Protein AF-0000000079758906 (afdb_homodimer)

Nearest PDB structures (foldseek):
  3bpv-assembly1_A-2  TM=6.552E-01  e=5.766E-09  unclassified
  3bpx-assembly1_A  TM=6.355E-01  e=1.596E-08  unclassified
  3s2w-assembly4_H  TM=6.397E-01  e=1.237E-08  Methanosarcina mazei Go1
  7kfq-assembly1_A  TM=5.859E-01  e=5.929E-06  Variovorax paradoxus
  5x80-assembly1_B  TM=6.043E-01  e=6.318E-06  Mycobacterium tuberculosis H37Rv

Foldseek 3Di:
DPPVPVVVVVVVVVLVVVLQVLCVVLVHHPLLQLVLVVCAVPFFDWLVNSCVVVVHDPVSSVVSLVVCVVVPQKDWAADPVDRVIITIHGDPSVVVSPADSVRSSVVVVCVVLVVDPPVVS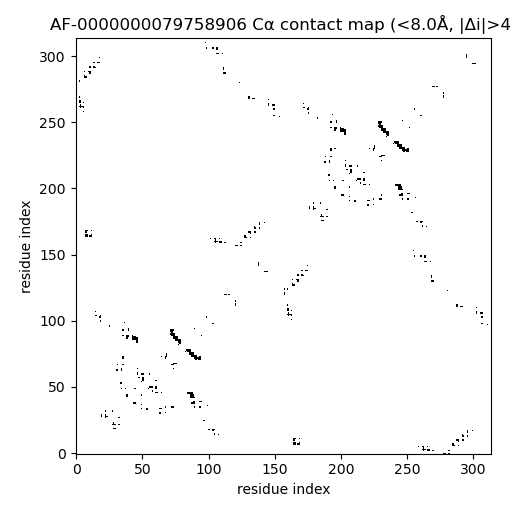VVVVVVVVVVVVVVVVCVVVVNPPVVVVVVVVVVVD/DPPVVVVVVVVVVVLVVVLQVLCVVLVHHPLLQLVLVVCAVPFFDWLVNSCVVVVHDPVSSVVSLVVCVVVPQKDWAADPVDRVIITIHGDPSVVVSPADSVRSSVVVVCVVLVVDPPVVSVVVVVVVVVVVVVVVVCVVVVNPPVVVVVVVVVVVD

Sequence (314 aa):
MDASKRQITKIAREVSKLTLHTMREEGIGTAEFDFIHLVRNNPGITQAEIREKLKIDKGAAARRAASLEAKGFLTREKNPQDGRSQLLYATEKAEKLRNSKAGIEAVFYEWLLAELPEDERTYFCQVLNTLYERSKRESRNGFPNVTSKLQVGDTLEMDASKRQITKIAREVSKLTLHTMREEGIGTAEFDFIHLVRNNPGITQAEIREKLKIDKGAAARRAASLEAKGFLTREKNPQDGRSQLLYATEKAEKLRNSKAGIEAVFYEWLLAELPEDERTYFCQVLNTLYERSKRESRNGFPNVTSKLQVGDTLE

Radius of gyration: 22.85 Å; Cα contacts (8 Å, |Δi|>4): 339; chains: 2; bounding box: 57×66×40 Å

Structure (mmCIF, N/CA/C/O backbone):
data_AF-0000000079758906-model_v1
#
loop_
_entity.id
_entity.type
_entity.pdbx_description
1 polymer 'HTH marR-type domain-containing protein'
#
loop_
_atom_site.group_PDB
_atom_site.id
_atom_site.type_symbol
_atom_site.label_atom_id
_atom_site.label_alt_id
_atom_site.label_comp_id
_atom_site.label_asym_id
_atom_site.label_entity_id
_atom_site.label_seq_id
_atom_site.pdbx_PDB_ins_code
_atom_site.Cartn_x
_atom_site.Cartn_y
_atom_site.Cartn_z
_atom_site.occupancy
_atom_site.B_iso_or_equiv
_atom_site.auth_seq_id
_atom_site.auth_comp_id
_atom_site.auth_asym_id
_atom_site.auth_atom_id
_atom_site.pdbx_PDB_model_num
ATOM 1 N N . MET A 1 1 ? 21.125 15.266 -1.803 1 46.94 1 MET A N 1
ATOM 2 C CA . M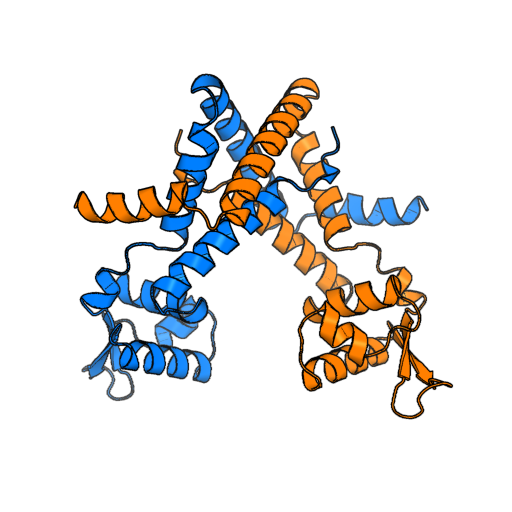ET A 1 1 ? 20.297 14.234 -2.424 1 46.94 1 MET A CA 1
ATOM 3 C C . MET A 1 1 ? 18.969 14.102 -1.693 1 46.94 1 MET A C 1
ATOM 5 O O . MET A 1 1 ? 18.922 14.117 -0.462 1 46.94 1 MET A O 1
ATOM 9 N N . ASP A 1 2 ? 17.875 14.445 -2.365 1 59.75 2 ASP A N 1
ATOM 10 C CA . ASP A 1 2 ? 16.578 14.75 -1.794 1 59.75 2 ASP A CA 1
ATOM 11 C C . ASP A 1 2 ? 15.836 13.477 -1.397 1 59.75 2 ASP A C 1
ATOM 13 O O . ASP A 1 2 ? 15.344 12.742 -2.258 1 59.75 2 ASP A O 1
ATOM 17 N N . ALA A 1 3 ? 16.344 12.969 -0.257 1 60.84 3 ALA A N 1
ATOM 18 C CA . ALA A 1 3 ? 15.625 11.844 0.342 1 60.84 3 ALA A CA 1
ATOM 19 C C . ALA A 1 3 ? 14.117 12.039 0.251 1 60.84 3 ALA A C 1
ATOM 21 O O . ALA A 1 3 ? 13.352 11.094 0.449 1 60.84 3 ALA A O 1
ATOM 22 N N . SER A 1 4 ? 13.836 13.25 -0.238 1 63.25 4 SER A N 1
ATOM 23 C CA . SER A 1 4 ? 12.445 13.695 -0.283 1 63.25 4 SER A CA 1
ATOM 24 C C . SER A 1 4 ? 11.711 13.094 -1.476 1 63.25 4 SER A C 1
ATOM 26 O O . SER A 1 4 ? 10.484 13.18 -1.566 1 63.25 4 SER A O 1
ATOM 28 N N . LYS A 1 5 ? 12.438 12.297 -2.277 1 78.69 5 LYS A N 1
ATOM 29 C CA . LYS A 1 5 ? 11.789 11.875 -3.516 1 78.69 5 LYS A CA 1
ATOM 30 C C . LYS A 1 5 ? 10.953 10.617 -3.295 1 78.69 5 LYS A C 1
ATOM 32 O O . LYS A 1 5 ? 10.148 10.242 -4.148 1 78.69 5 LYS A O 1
ATOM 37 N N . ARG A 1 6 ? 11.102 9.969 -2.174 1 88.12 6 ARG A N 1
ATOM 38 C CA . ARG A 1 6 ? 10.273 8.859 -1.719 1 88.12 6 ARG A CA 1
ATOM 39 C C . ARG A 1 6 ? 10.344 7.691 -2.699 1 88.12 6 ARG A C 1
ATOM 41 O O . ARG A 1 6 ? 9.312 7.09 -3.023 1 88.12 6 ARG A O 1
ATOM 48 N N . GLN A 1 7 ? 11.547 7.488 -3.225 1 91.94 7 GLN A N 1
ATOM 49 C CA . GLN A 1 7 ? 11.734 6.527 -4.305 1 91.94 7 GLN A CA 1
ATOM 50 C C . GLN A 1 7 ? 11.391 5.109 -3.848 1 91.94 7 GLN A C 1
ATOM 52 O O . GLN A 1 7 ? 10.875 4.309 -4.629 1 91.94 7 GLN A O 1
ATOM 57 N N . ILE A 1 8 ? 11.648 4.809 -2.594 1 94.69 8 ILE A N 1
ATOM 58 C CA . ILE A 1 8 ? 11.344 3.482 -2.066 1 94.69 8 ILE A CA 1
ATOM 59 C C . ILE A 1 8 ? 9.844 3.225 -2.16 1 94.69 8 ILE A C 1
ATOM 61 O O . ILE A 1 8 ? 9.414 2.195 -2.688 1 94.69 8 ILE A O 1
ATOM 65 N N . THR A 1 9 ? 9.102 4.199 -1.702 1 94.19 9 THR A N 1
ATOM 66 C CA . THR A 1 9 ? 7.648 4.094 -1.769 1 94.19 9 THR A CA 1
ATOM 67 C C . THR A 1 9 ? 7.176 4.008 -3.217 1 94.19 9 THR A C 1
ATOM 69 O O . THR A 1 9 ? 6.266 3.24 -3.535 1 94.19 9 THR A O 1
ATOM 72 N N . LYS A 1 10 ? 7.785 4.77 -4.086 1 93.88 10 LYS A N 1
ATOM 73 C CA . LYS A 1 10 ? 7.391 4.785 -5.492 1 93.88 10 LYS A CA 1
ATOM 74 C C . LYS A 1 10 ? 7.691 3.449 -6.164 1 93.88 10 LYS A C 1
ATOM 76 O O . LYS A 1 10 ? 6.891 2.955 -6.965 1 93.88 10 LYS A O 1
ATOM 81 N N . ILE A 1 11 ? 8.812 2.855 -5.91 1 95.12 11 ILE A N 1
ATOM 82 C CA . ILE A 1 11 ? 9.164 1.554 -6.465 1 95.12 11 ILE A CA 1
ATOM 83 C C . ILE A 1 11 ? 8.195 0.493 -5.945 1 95.12 11 ILE A C 1
ATOM 85 O O . ILE A 1 11 ? 7.719 -0.349 -6.711 1 95.12 11 ILE A O 1
ATOM 89 N N . ALA A 1 12 ? 7.973 0.545 -4.633 1 94.75 12 ALA A N 1
ATOM 90 C CA . ALA A 1 12 ? 7.016 -0.386 -4.043 1 94.75 12 ALA A CA 1
ATOM 91 C C . ALA A 1 12 ? 5.652 -0.266 -4.715 1 94.75 12 ALA A C 1
ATOM 93 O O . ALA A 1 12 ? 4.953 -1.266 -4.895 1 94.75 12 ALA A O 1
ATOM 94 N N . ARG A 1 13 ? 5.262 0.914 -5.059 1 93.06 13 ARG A N 1
ATOM 95 C CA . ARG A 1 13 ? 4.008 1.138 -5.766 1 93.06 13 ARG A CA 1
ATOM 96 C C . ARG A 1 13 ? 4.031 0.477 -7.141 1 93.06 13 ARG A C 1
ATOM 98 O O . ARG A 1 13 ? 3.035 -0.103 -7.574 1 93.06 13 ARG A O 1
ATOM 105 N N . GLU A 1 14 ? 5.102 0.587 -7.84 1 94.62 14 GLU A N 1
ATOM 106 C CA . GLU A 1 14 ? 5.207 -0.023 -9.164 1 94.62 14 GLU A CA 1
ATOM 107 C C . GLU A 1 14 ? 5.066 -1.54 -9.086 1 94.62 14 GLU A C 1
ATOM 109 O O . GLU A 1 14 ? 4.395 -2.152 -9.922 1 94.62 14 GLU A O 1
ATOM 114 N N . VAL A 1 15 ? 5.715 -2.115 -8.133 1 93.88 15 VAL A N 1
ATOM 115 C CA . VAL A 1 15 ? 5.605 -3.566 -8.023 1 93.88 15 VAL A CA 1
ATOM 116 C C . VAL A 1 15 ? 4.184 -3.947 -7.617 1 93.88 15 VAL A C 1
ATOM 118 O O . VAL A 1 15 ? 3.678 -5 -8.016 1 93.88 15 VAL A O 1
ATOM 121 N N . SER A 1 16 ? 3.52 -3.146 -6.859 1 92.31 16 SER A N 1
ATOM 122 C CA . SER A 1 16 ? 2.121 -3.391 -6.523 1 92.31 16 SER A CA 1
ATOM 123 C C . SER A 1 16 ? 1.244 -3.395 -7.773 1 92.31 16 SER A C 1
ATOM 125 O O . SER A 1 16 ? 0.325 -4.207 -7.891 1 92.31 16 SER A O 1
ATOM 127 N N . LYS A 1 17 ? 1.476 -2.498 -8.656 1 92.62 17 LYS A N 1
ATOM 128 C CA . LYS A 1 17 ? 0.761 -2.484 -9.93 1 92.62 17 LYS A CA 1
ATOM 129 C C . LYS A 1 17 ? 0.94 -3.807 -10.672 1 92.62 17 LYS A C 1
ATOM 131 O O . LYS A 1 17 ? -0.009 -4.324 -11.258 1 92.62 17 LYS A O 1
ATOM 136 N N . LEU A 1 18 ? 2.15 -4.254 -10.648 1 91.69 18 LEU A N 1
ATOM 137 C CA . LEU A 1 18 ? 2.439 -5.531 -11.297 1 91.69 18 LEU A CA 1
ATOM 138 C C . LEU A 1 18 ? 1.647 -6.66 -10.641 1 91.69 18 LEU A C 1
ATOM 140 O O . LEU A 1 18 ? 1.065 -7.496 -11.336 1 91.69 18 LEU A O 1
ATOM 144 N N . THR A 1 19 ? 1.706 -6.684 -9.336 1 88.31 19 THR A N 1
ATOM 145 C CA . THR A 1 19 ? 1 -7.723 -8.594 1 88.31 19 THR A CA 1
ATOM 146 C C . THR A 1 19 ? -0.488 -7.715 -8.93 1 88.31 19 THR A C 1
ATOM 148 O O . THR A 1 19 ? -1.072 -8.766 -9.211 1 88.31 19 THR A O 1
ATOM 151 N N . LEU A 1 20 ? -1.03 -6.559 -8.961 1 85.88 20 LEU A N 1
ATOM 152 C CA . LEU A 1 20 ? -2.443 -6.414 -9.289 1 85.88 20 LEU A CA 1
ATOM 153 C C . LEU A 1 20 ? -2.711 -6.836 -10.727 1 85.88 20 LEU A C 1
ATOM 155 O O . LEU A 1 20 ? -3.709 -7.508 -11.008 1 85.88 20 LEU A O 1
ATOM 159 N N . HIS A 1 21 ? -1.87 -6.406 -11.562 1 86.56 21 HIS A N 1
ATOM 160 C CA . HIS A 1 21 ? -1.968 -6.766 -12.977 1 86.56 21 HIS A CA 1
ATOM 161 C C . HIS A 1 21 ? -1.947 -8.281 -13.156 1 86.56 21 HIS A C 1
ATOM 163 O O . HIS A 1 21 ? -2.781 -8.836 -13.875 1 86.56 21 HIS A O 1
ATOM 169 N N . THR A 1 22 ? -1.044 -8.922 -12.562 1 84.19 22 THR A N 1
ATOM 170 C CA . THR A 1 22 ? -0.877 -10.367 -12.656 1 84.19 22 THR A CA 1
ATOM 171 C C . THR A 1 22 ? -2.094 -11.086 -12.086 1 84.19 22 THR A C 1
ATOM 173 O O . THR A 1 22 ? -2.584 -12.055 -12.68 1 84.19 22 THR A O 1
ATOM 176 N N . MET A 1 23 ? -2.596 -10.602 -11.039 1 82.12 23 MET A N 1
ATOM 177 C CA . MET A 1 23 ? -3.764 -11.188 -10.398 1 82.12 23 MET A CA 1
ATOM 178 C C . MET A 1 23 ? -5 -11.055 -11.281 1 82.12 23 MET A C 1
ATOM 180 O O . MET A 1 23 ? -5.797 -11.992 -11.391 1 82.12 23 MET A O 1
ATOM 184 N N . ARG A 1 24 ? -5.113 -9.945 -11.844 1 81.5 24 ARG A N 1
ATOM 185 C CA . ARG A 1 24 ? -6.234 -9.703 -12.742 1 81.5 24 ARG A CA 1
ATOM 186 C C . ARG A 1 24 ? -6.207 -10.672 -13.922 1 81.5 24 ARG A C 1
ATOM 188 O O . ARG A 1 24 ? -7.25 -11.172 -14.344 1 81.5 24 ARG A O 1
ATOM 195 N N . GLU A 1 25 ? -5.109 -10.867 -14.383 1 81.44 25 GLU A N 1
ATOM 196 C CA . GLU A 1 25 ? -4.961 -11.773 -15.516 1 81.44 25 GLU A CA 1
ATOM 197 C C . GLU A 1 25 ? -5.359 -13.195 -15.141 1 81.44 25 GLU A C 1
ATOM 199 O O . GLU A 1 25 ? -5.844 -13.953 -15.984 1 81.44 25 GLU A O 1
ATOM 204 N N . GLU A 1 26 ? -5.219 -13.469 -13.906 1 79.62 26 GLU A N 1
ATOM 205 C CA . GLU A 1 26 ? -5.57 -14.805 -13.43 1 79.62 26 GLU A CA 1
ATOM 206 C C . GLU A 1 26 ? -7.035 -14.875 -13.008 1 79.62 26 GLU A C 1
ATOM 208 O O . GLU A 1 26 ? -7.52 -15.93 -12.594 1 79.62 26 GLU A O 1
ATOM 213 N N . GLY A 1 27 ? -7.691 -13.672 -13.016 1 81.12 27 GLY A N 1
ATOM 214 C CA . GLY A 1 27 ? -9.109 -13.633 -12.695 1 81.12 27 GLY A CA 1
ATOM 215 C C . GLY A 1 27 ? -9.383 -13.609 -11.203 1 81.12 27 GLY A C 1
ATOM 216 O O . GLY A 1 27 ? -10.461 -14.008 -10.766 1 81.12 27 GLY A O 1
ATOM 217 N N . ILE A 1 28 ? -8.383 -13.32 -10.445 1 84.19 28 ILE A N 1
ATOM 218 C CA . ILE A 1 28 ? -8.547 -13.32 -8.992 1 84.19 28 ILE A CA 1
ATOM 219 C C . ILE A 1 28 ? -8.344 -11.906 -8.453 1 84.19 28 ILE A C 1
ATOM 221 O O . ILE A 1 28 ? -7.41 -11.211 -8.852 1 84.19 28 ILE A O 1
ATOM 225 N N . GLY A 1 29 ? -9.203 -11.406 -7.625 1 83.19 29 GLY A N 1
ATOM 226 C CA . GLY A 1 29 ? -9.055 -10.117 -6.961 1 83.19 29 GLY A CA 1
ATOM 227 C C . GLY A 1 29 ? -8.086 -10.164 -5.789 1 83.19 29 GLY A C 1
ATOM 228 O O . GLY A 1 29 ? -7.73 -11.242 -5.312 1 83.19 29 GLY A O 1
ATOM 229 N N . THR A 1 30 ? -7.723 -9.07 -5.352 1 79.69 30 THR A N 1
ATOM 230 C CA . THR A 1 30 ? -6.746 -8.969 -4.27 1 79.69 30 THR A CA 1
ATOM 231 C C . THR A 1 30 ? -7.266 -9.648 -3.01 1 79.69 30 THR A C 1
ATOM 233 O O . THR A 1 30 ? -6.535 -10.391 -2.352 1 79.69 30 THR A O 1
ATOM 236 N N . ALA A 1 31 ? -8.477 -9.414 -2.707 1 83.56 31 ALA A N 1
ATOM 237 C CA . ALA A 1 31 ? -9.078 -10.008 -1.517 1 83.56 31 ALA A CA 1
ATOM 238 C C . ALA A 1 31 ? -9.164 -11.531 -1.643 1 83.56 31 ALA A C 1
ATOM 240 O O . ALA A 1 31 ? -8.992 -12.25 -0.656 1 83.56 31 ALA A O 1
ATOM 241 N N . GLU A 1 32 ? -9.383 -11.914 -2.805 1 89.62 32 GLU A N 1
ATOM 242 C CA . GLU A 1 32 ? -9.492 -13.344 -3.066 1 89.62 32 GLU A CA 1
ATOM 243 C C . GLU A 1 32 ? -8.125 -14.023 -2.986 1 89.62 32 GLU A C 1
ATOM 245 O O . GLU A 1 32 ? -8.023 -15.188 -2.59 1 89.62 32 GLU A O 1
ATOM 250 N N . PHE A 1 33 ? -7.234 -13.273 -3.373 1 85.62 33 PHE A N 1
ATOM 251 C CA . PHE A 1 33 ? -5.891 -13.836 -3.438 1 85.62 33 PHE A CA 1
ATOM 252 C C . PHE A 1 33 ? -5.422 -14.273 -2.055 1 85.62 33 PHE A C 1
ATOM 254 O O . PHE A 1 33 ? -4.926 -15.391 -1.89 1 85.62 33 PHE A O 1
ATOM 261 N N . ASP A 1 34 ? -5.508 -13.359 -1.115 1 86.69 34 ASP A N 1
ATOM 262 C CA . ASP A 1 34 ? -5.094 -13.703 0.24 1 86.69 34 ASP A CA 1
ATOM 263 C C . ASP A 1 34 ? -5.891 -14.898 0.767 1 86.69 34 ASP A C 1
ATOM 265 O O . ASP A 1 34 ? -5.348 -15.758 1.462 1 86.69 34 ASP A O 1
ATOM 269 N N . PHE A 1 35 ? -7.094 -14.945 0.43 1 93.31 35 PHE A N 1
ATOM 270 C CA . PHE A 1 35 ? -7.984 -16.016 0.858 1 93.31 35 PHE A CA 1
ATOM 271 C C . PHE A 1 35 ? -7.527 -17.359 0.295 1 93.31 35 PHE A C 1
ATOM 273 O O . PHE A 1 35 ? -7.316 -18.312 1.045 1 93.31 35 PHE A O 1
ATOM 280 N N . ILE A 1 36 ? -7.324 -17.406 -0.981 1 92.25 36 ILE A N 1
ATOM 281 C CA . ILE A 1 36 ? -6.98 -18.656 -1.646 1 92.25 36 ILE A CA 1
ATOM 282 C C . ILE A 1 36 ? -5.566 -19.078 -1.254 1 92.25 36 ILE A C 1
ATOM 284 O O . ILE A 1 36 ? -5.273 -20.281 -1.16 1 92.25 36 ILE A O 1
ATOM 288 N N . HIS A 1 37 ? -4.762 -18.172 -0.988 1 88.62 37 HIS A N 1
ATOM 289 C CA . HIS A 1 37 ? -3.418 -18.484 -0.51 1 88.62 37 HIS A CA 1
ATOM 290 C C . HIS A 1 37 ? -3.465 -19.219 0.821 1 88.62 37 HIS A C 1
ATOM 292 O O . HIS A 1 37 ? -2.75 -20.203 1.011 1 88.62 37 HIS A O 1
ATOM 298 N N . LEU A 1 38 ? -4.258 -18.75 1.714 1 90.94 38 LEU A N 1
ATOM 299 C CA . LEU A 1 38 ? -4.402 -19.406 3.01 1 90.94 38 LEU A CA 1
ATOM 300 C C . LEU A 1 38 ? -4.934 -20.828 2.844 1 90.94 38 LEU A C 1
ATOM 302 O O . LEU A 1 38 ? -4.445 -21.766 3.492 1 90.94 38 LEU A O 1
ATOM 306 N N . VAL A 1 39 ? -5.891 -20.953 1.986 1 94.69 39 VAL A N 1
ATOM 307 C CA . VAL A 1 39 ? -6.484 -22.266 1.746 1 94.69 39 VAL A CA 1
ATOM 308 C C . VAL A 1 39 ? -5.43 -23.219 1.18 1 94.69 39 VAL A C 1
ATOM 310 O O . VAL A 1 39 ? -5.316 -24.359 1.617 1 94.69 39 VAL A O 1
ATOM 313 N N . ARG A 1 40 ? -4.668 -22.703 0.211 1 90.81 40 ARG A N 1
ATOM 314 C CA . ARG A 1 40 ? -3.629 -23.5 -0.43 1 90.81 40 ARG A CA 1
ATOM 315 C C . ARG A 1 40 ? -2.605 -23.984 0.59 1 90.81 40 ARG A C 1
ATOM 317 O O . ARG A 1 40 ? -2.135 -25.125 0.51 1 90.81 40 ARG A O 1
ATOM 324 N N . ASN A 1 41 ? -2.301 -23.219 1.556 1 90.44 41 ASN A N 1
ATOM 325 C CA . ASN A 1 41 ? -1.245 -23.531 2.516 1 90.44 41 ASN A CA 1
ATOM 326 C C . ASN A 1 41 ? -1.797 -24.234 3.752 1 90.44 41 ASN A C 1
ATOM 328 O O . ASN A 1 41 ? -1.032 -24.719 4.59 1 90.44 41 ASN A O 1
ATOM 332 N N . ASN A 1 42 ? -3.096 -24.266 3.854 1 94.75 42 ASN A N 1
ATOM 333 C CA . ASN A 1 42 ? -3.756 -24.906 4.98 1 94.75 42 ASN A CA 1
ATOM 334 C C . ASN A 1 42 ? -4.953 -25.734 4.527 1 94.75 42 ASN A C 1
ATOM 336 O O . ASN A 1 42 ? -6.098 -25.422 4.852 1 94.75 42 ASN A O 1
ATOM 340 N N . PRO A 1 43 ? -4.656 -26.828 3.803 1 96.06 43 PRO A N 1
ATOM 341 C CA . PRO A 1 43 ? -5.77 -27.641 3.322 1 96.06 43 PRO A CA 1
ATOM 342 C C . PRO A 1 43 ? -6.727 -28.047 4.441 1 96.06 43 PRO A C 1
ATOM 344 O O . PRO A 1 43 ? -6.293 -28.578 5.473 1 96.06 43 PRO A O 1
ATOM 347 N N . GLY A 1 44 ? -7.973 -27.797 4.27 1 96.94 44 GLY A N 1
ATOM 348 C CA . GLY A 1 44 ? -8.992 -28.156 5.25 1 96.94 44 GLY A CA 1
ATOM 349 C C . GLY A 1 44 ? -9.289 -27.031 6.223 1 96.94 44 GLY A C 1
ATOM 350 O O . GLY A 1 44 ? -10.086 -27.203 7.148 1 96.94 44 GLY A O 1
ATOM 351 N N . ILE A 1 45 ? -8.703 -25.922 5.996 1 97.06 45 ILE A N 1
ATOM 352 C CA . ILE A 1 45 ? -8.945 -24.781 6.867 1 97.06 45 ILE A CA 1
ATOM 353 C C . ILE A 1 45 ? -10.414 -24.359 6.762 1 97.06 45 ILE A C 1
ATOM 355 O O . ILE A 1 45 ? -11.008 -24.422 5.68 1 97.06 45 ILE A O 1
ATOM 359 N N . THR A 1 46 ? -11 -23.938 7.883 1 97 46 THR A N 1
ATOM 360 C CA . THR A 1 46 ? -12.391 -23.5 7.898 1 97 46 THR A CA 1
ATOM 361 C C . THR A 1 46 ? -12.5 -22 7.664 1 97 46 THR A C 1
ATOM 363 O O . THR A 1 46 ? -11.508 -21.266 7.797 1 97 46 THR A O 1
ATOM 366 N N . GLN A 1 47 ? -13.672 -21.594 7.266 1 96.06 47 GLN A N 1
ATOM 367 C CA . GLN A 1 47 ? -13.891 -20.156 7.082 1 96.06 47 GLN A CA 1
ATOM 368 C C . GLN A 1 47 ? -13.656 -19.391 8.383 1 96.06 47 GLN A C 1
ATOM 370 O O . GLN A 1 47 ? -13.172 -18.266 8.367 1 96.06 47 GLN A O 1
ATOM 375 N N . ALA A 1 48 ? -14.039 -20 9.477 1 95.5 48 ALA A N 1
ATOM 376 C CA . ALA A 1 48 ? -13.836 -19.375 10.773 1 95.5 48 ALA A CA 1
ATOM 377 C C . ALA A 1 48 ? -12.352 -19.109 11.039 1 95.5 48 ALA A C 1
ATOM 379 O O . ALA A 1 48 ? -11.977 -18.031 11.484 1 95.5 48 ALA A O 1
ATOM 380 N N . GLU A 1 49 ? -11.57 -20.062 10.734 1 96.06 49 GLU A N 1
ATOM 381 C CA . GLU A 1 49 ? -10.125 -19.938 10.906 1 96.06 49 GLU A CA 1
ATOM 382 C C . GLU A 1 49 ? -9.555 -18.875 9.977 1 96.06 49 GLU A C 1
ATOM 384 O O . GLU A 1 49 ? -8.664 -18.109 10.367 1 96.06 49 GLU A O 1
ATOM 389 N N . ILE A 1 50 ? -10.016 -18.828 8.781 1 96.38 50 ILE A N 1
ATOM 390 C CA . ILE A 1 50 ? -9.555 -17.844 7.797 1 96.38 50 ILE A CA 1
ATOM 391 C C . ILE A 1 50 ? -9.883 -16.438 8.281 1 96.38 50 ILE A C 1
ATOM 393 O O . ILE A 1 50 ? -9.062 -15.531 8.164 1 96.38 50 ILE A O 1
ATOM 397 N N . ARG A 1 51 ? -11.055 -16.25 8.828 1 95.94 51 ARG A N 1
ATOM 398 C CA . ARG A 1 51 ? -11.477 -14.945 9.344 1 95.94 51 ARG A CA 1
ATOM 399 C C . ARG A 1 51 ? -10.516 -14.445 10.414 1 95.94 51 ARG A C 1
ATOM 401 O O . ARG A 1 51 ? -10.188 -13.258 10.461 1 95.94 51 ARG A O 1
ATOM 408 N N . GLU A 1 52 ? -10.047 -15.328 11.211 1 94.62 52 GLU A N 1
ATOM 409 C CA . GLU A 1 52 ? -9.117 -14.977 12.281 1 94.62 52 GLU A CA 1
ATOM 410 C C . GLU A 1 52 ? -7.762 -14.547 11.719 1 94.62 52 GLU A C 1
ATOM 412 O O . GLU A 1 52 ? -7.176 -13.57 12.18 1 94.62 52 GLU A O 1
ATOM 417 N N . LYS A 1 53 ? -7.316 -15.281 10.75 1 92.31 53 LYS A N 1
ATOM 418 C CA . LYS A 1 53 ? -5.992 -15.031 10.188 1 92.31 53 LYS A CA 1
ATOM 419 C C . LYS A 1 53 ? -5.988 -13.773 9.32 1 92.31 53 LYS A C 1
ATOM 421 O O . LYS A 1 53 ? -5.008 -13.023 9.32 1 92.31 53 LYS A O 1
ATOM 426 N N . LEU A 1 54 ? -7.043 -13.539 8.594 1 91.31 54 LEU A N 1
ATOM 427 C CA . LEU A 1 54 ? -7.102 -12.406 7.668 1 91.31 54 LEU A CA 1
ATOM 428 C C . LEU A 1 54 ? -7.758 -11.203 8.328 1 91.31 54 LEU A C 1
ATOM 430 O O . LEU A 1 54 ? -7.758 -10.102 7.77 1 91.31 54 LEU A O 1
ATOM 434 N N . LYS A 1 55 ? -8.367 -11.414 9.469 1 91.06 55 LYS A N 1
ATOM 435 C CA . LYS A 1 55 ? -9.055 -10.352 10.203 1 91.06 55 LYS A CA 1
ATOM 436 C C . LYS A 1 55 ? -10.172 -9.742 9.359 1 91.06 55 LYS A C 1
ATOM 438 O O . LYS A 1 55 ? -10.25 -8.523 9.203 1 91.06 55 LYS A O 1
ATOM 443 N N . ILE A 1 56 ? -11.055 -10.617 8.875 1 92.19 56 ILE A N 1
ATOM 444 C CA . ILE A 1 56 ? -12.203 -10.203 8.078 1 92.19 56 ILE A CA 1
ATOM 445 C C . ILE A 1 56 ? -13.484 -10.742 8.703 1 92.19 56 ILE A C 1
ATOM 447 O O . ILE A 1 56 ? -13.438 -11.656 9.539 1 92.19 56 ILE A O 1
ATOM 451 N N . ASP A 1 57 ? -14.578 -10.18 8.328 1 92.75 57 ASP A N 1
ATOM 452 C CA . ASP A 1 57 ? -15.844 -10.586 8.938 1 92.75 57 ASP A CA 1
ATOM 453 C C . ASP A 1 57 ? -16.469 -11.758 8.188 1 92.75 57 ASP A C 1
ATOM 455 O O . ASP A 1 57 ? -15.945 -12.188 7.152 1 92.75 57 ASP A O 1
ATOM 459 N N . LYS A 1 58 ? -17.562 -12.211 8.773 1 94.62 58 LYS A N 1
ATOM 460 C CA . LYS A 1 58 ? -18.203 -13.422 8.266 1 94.62 58 LYS A CA 1
ATOM 461 C C . LYS A 1 58 ? -18.719 -13.219 6.844 1 94.62 58 LYS A C 1
ATOM 463 O O . LYS A 1 58 ? -18.594 -14.109 6 1 94.62 58 LYS A O 1
ATOM 468 N N . GLY A 1 59 ? -19.266 -12.133 6.645 1 96 59 GLY A N 1
ATOM 469 C CA . GLY A 1 59 ? -19.797 -11.844 5.32 1 96 59 GLY A CA 1
ATOM 470 C C . GLY A 1 59 ? -18.734 -11.805 4.242 1 96 59 GLY A C 1
ATOM 471 O O . GLY A 1 59 ? -18.922 -12.359 3.156 1 96 59 GLY A O 1
ATOM 472 N N . ALA A 1 60 ? -17.625 -11.188 4.5 1 94.5 60 ALA A N 1
ATOM 473 C CA . ALA A 1 60 ? -16.5 -11.109 3.568 1 94.5 60 ALA A CA 1
ATOM 474 C C . ALA A 1 60 ? -15.938 -12.492 3.271 1 94.5 60 ALA A C 1
ATOM 476 O O . ALA A 1 60 ? -15.641 -12.82 2.117 1 94.5 60 ALA A O 1
ATOM 477 N N . ALA A 1 61 ? -15.797 -13.195 4.289 1 96.19 61 ALA A N 1
ATOM 478 C CA . ALA A 1 61 ? -15.273 -14.547 4.117 1 96.19 61 ALA A CA 1
ATOM 479 C C . ALA A 1 61 ? -16.188 -15.383 3.232 1 96.19 61 ALA A C 1
ATOM 481 O O . ALA A 1 61 ? -15.719 -16.062 2.32 1 96.19 61 ALA A O 1
ATOM 482 N N . ALA A 1 62 ? -17.5 -15.305 3.537 1 96.06 62 ALA A N 1
ATOM 483 C CA . ALA A 1 62 ? -18.469 -16.078 2.77 1 96.06 62 ALA A CA 1
ATOM 484 C C . ALA A 1 62 ? -18.453 -15.672 1.299 1 96.06 62 ALA A C 1
ATOM 486 O O . ALA A 1 62 ? -18.5 -16.516 0.409 1 96.06 62 ALA A O 1
ATOM 487 N N . ARG A 1 63 ? -18.391 -14.453 1.096 1 96.44 63 ARG A N 1
ATOM 488 C CA . ARG A 1 63 ? -18.391 -13.93 -0.268 1 96.44 63 ARG A CA 1
ATOM 489 C C . ARG A 1 63 ? -17.141 -14.367 -1.023 1 96.44 63 ARG A C 1
ATOM 491 O O . ARG A 1 63 ? -17.219 -14.781 -2.184 1 96.44 63 ARG A O 1
ATOM 498 N N . ARG A 1 64 ? -16 -14.266 -0.44 1 95.94 64 ARG A N 1
ATOM 499 C CA . ARG A 1 64 ? -14.75 -14.648 -1.081 1 95.94 64 ARG A CA 1
ATOM 500 C C . ARG A 1 64 ? -14.711 -16.141 -1.36 1 95.94 64 ARG A C 1
ATOM 502 O O . ARG A 1 64 ? -14.273 -16.578 -2.43 1 95.94 64 ARG A O 1
ATOM 509 N N . ALA A 1 65 ? -15.211 -16.891 -0.38 1 96.5 65 ALA A N 1
ATOM 510 C CA . ALA A 1 65 ? -15.266 -18.328 -0.576 1 96.5 65 ALA A CA 1
ATOM 511 C C . ALA A 1 65 ? -16.172 -18.688 -1.748 1 96.5 65 ALA A C 1
ATOM 513 O O . ALA A 1 65 ? -15.805 -19.5 -2.605 1 96.5 65 ALA A O 1
ATOM 514 N N . ALA A 1 66 ? -17.328 -18.125 -1.71 1 96.5 66 ALA A N 1
ATOM 515 C CA . ALA A 1 66 ? -18.297 -18.391 -2.766 1 96.5 66 ALA A CA 1
ATOM 516 C C . ALA A 1 66 ? -17.75 -18 -4.133 1 96.5 66 ALA A C 1
ATOM 518 O O . ALA A 1 66 ? -17.891 -18.75 -5.105 1 96.5 66 ALA A O 1
ATOM 519 N N . SER A 1 67 ? -17.141 -16.875 -4.215 1 96.19 67 SER A N 1
ATOM 520 C CA . SER A 1 67 ? -16.562 -16.391 -5.469 1 96.19 67 SER A CA 1
ATOM 521 C C . SER A 1 67 ? -15.469 -17.312 -5.969 1 96.19 67 SER A C 1
ATOM 523 O O . SER A 1 67 ? -15.453 -17.688 -7.145 1 96.19 67 SER A O 1
ATOM 525 N N . LEU A 1 68 ? -14.617 -17.656 -5.121 1 95.5 68 LEU A N 1
ATOM 526 C CA . LEU A 1 68 ? -13.492 -18.531 -5.461 1 95.5 68 LEU A CA 1
ATOM 527 C C . LEU A 1 68 ? -13.984 -19.906 -5.883 1 95.5 68 LEU A C 1
ATOM 529 O O . LEU A 1 68 ? -13.422 -20.531 -6.789 1 95.5 68 LEU A O 1
ATOM 533 N N . GLU A 1 69 ? -15.031 -20.375 -5.16 1 96.56 69 GLU A N 1
ATOM 534 C CA . GLU A 1 69 ? -15.625 -21.656 -5.543 1 96.56 69 GLU A CA 1
ATOM 535 C C . GLU A 1 69 ? -16.25 -21.578 -6.93 1 96.56 69 GLU A C 1
ATOM 537 O O . GLU A 1 69 ? -16.047 -22.469 -7.758 1 96.56 69 GLU A O 1
ATOM 542 N N . ALA A 1 70 ? -16.969 -20.562 -7.141 1 96.06 70 ALA A N 1
ATOM 543 C CA . ALA A 1 70 ? -17.609 -20.359 -8.43 1 96.06 70 ALA A CA 1
ATOM 544 C C . ALA A 1 70 ? -16.594 -20.281 -9.562 1 96.06 70 ALA A C 1
ATOM 546 O O . ALA A 1 70 ? -16.844 -20.75 -10.672 1 96.06 70 ALA A O 1
ATOM 547 N N . LYS A 1 71 ? -15.438 -19.766 -9.305 1 93.88 71 LYS A N 1
ATOM 548 C CA . LYS A 1 71 ? -14.383 -19.594 -10.289 1 93.88 71 LYS A CA 1
ATOM 549 C C . LYS A 1 71 ? -13.539 -20.875 -10.414 1 93.88 71 LYS A C 1
ATOM 551 O O . LYS A 1 71 ? -12.641 -20.938 -11.25 1 93.88 71 LYS A O 1
ATOM 556 N N . GLY A 1 72 ? -13.82 -21.812 -9.5 1 94.5 72 GLY A N 1
ATOM 557 C CA . GLY A 1 72 ? -13.172 -23.109 -9.602 1 94.5 72 GLY A CA 1
ATOM 558 C C . GLY A 1 72 ? -11.852 -23.172 -8.859 1 94.5 72 GLY A C 1
ATOM 559 O O . GLY A 1 72 ? -11.023 -24.047 -9.133 1 94.5 72 GLY A O 1
ATOM 560 N N . PHE A 1 73 ? -11.602 -22.297 -7.914 1 94.5 73 PHE A N 1
ATOM 561 C CA . PHE A 1 73 ? -10.32 -22.25 -7.223 1 94.5 73 PHE A CA 1
ATOM 562 C C . PHE A 1 73 ? -10.391 -22.984 -5.891 1 94.5 73 PHE A C 1
ATOM 564 O O . PHE A 1 73 ? -9.367 -23.328 -5.312 1 94.5 73 PHE A O 1
ATOM 571 N N . LEU A 1 74 ? -11.648 -23.125 -5.375 1 95.38 74 LEU A N 1
ATOM 572 C CA . LEU A 1 74 ? -11.789 -23.781 -4.078 1 95.38 74 LEU A CA 1
ATOM 573 C C . LEU A 1 74 ? -12.977 -24.734 -4.07 1 95.38 74 LEU A C 1
ATOM 575 O O . LEU A 1 74 ? -13.93 -24.547 -4.832 1 95.38 74 LEU A O 1
ATOM 579 N N . THR A 1 75 ? -12.906 -25.766 -3.299 1 97.38 75 THR A N 1
ATOM 580 C CA . THR A 1 75 ? -14.008 -26.672 -3.021 1 97.38 75 THR A CA 1
ATOM 581 C C . THR A 1 75 ? -14.281 -26.75 -1.523 1 97.38 75 THR A C 1
ATOM 583 O O . THR A 1 75 ? -13.414 -26.422 -0.709 1 97.38 75 THR A O 1
ATOM 586 N N . ARG A 1 76 ? -15.477 -27.062 -1.266 1 96.38 76 ARG A N 1
ATOM 587 C CA . ARG A 1 76 ? -15.898 -27.219 0.122 1 96.38 76 ARG A CA 1
ATOM 588 C C . ARG A 1 76 ? -16.266 -28.672 0.417 1 96.38 76 ARG A C 1
ATOM 590 O O . ARG A 1 76 ? -16.875 -29.344 -0.418 1 96.38 76 ARG A O 1
ATOM 597 N N . GLU A 1 77 ? -15.836 -29.094 1.53 1 96.19 77 GLU A N 1
ATOM 598 C CA . GLU A 1 77 ? -16.234 -30.422 1.997 1 96.19 77 GLU A CA 1
ATOM 599 C C . GLU A 1 77 ? -16.859 -30.344 3.389 1 96.19 77 GLU A C 1
ATOM 601 O O . GLU A 1 77 ? -16.547 -29.453 4.168 1 96.19 77 GLU A O 1
ATOM 606 N N . LYS A 1 78 ? -17.672 -31.344 3.646 1 94.94 78 LYS A N 1
ATOM 607 C CA . LYS A 1 78 ? -18.281 -31.422 4.969 1 94.94 78 LYS A CA 1
ATOM 608 C C . LYS A 1 78 ? -17.234 -31.672 6.047 1 94.94 78 LYS A C 1
ATOM 610 O O . LYS A 1 78 ? -16.312 -32.469 5.855 1 94.94 78 LYS A O 1
ATOM 615 N N . ASN A 1 79 ? -17.375 -30.984 7.145 1 93.88 79 ASN A N 1
ATOM 616 C CA . ASN A 1 79 ? -16.516 -31.203 8.312 1 93.88 79 ASN A CA 1
ATOM 617 C C . ASN A 1 79 ? -17.062 -32.312 9.211 1 93.88 79 ASN A C 1
ATOM 619 O O . ASN A 1 79 ? -18.125 -32.156 9.812 1 93.88 79 ASN A O 1
ATOM 623 N N . PRO A 1 80 ? -16.438 -33.344 9.258 1 92.75 80 PRO A N 1
ATOM 624 C CA . PRO A 1 80 ? -16.953 -34.438 10.07 1 92.75 80 PRO A CA 1
ATOM 625 C C . PRO A 1 80 ? -16.984 -34.125 11.562 1 92.75 80 PRO A C 1
ATOM 627 O O . PRO A 1 80 ? -17.797 -34.688 12.297 1 92.75 80 PRO A O 1
ATOM 630 N N . GLN A 1 81 ? -16.219 -33.219 11.953 1 92.06 81 GLN A N 1
ATOM 631 C CA . GLN A 1 81 ? -16.109 -32.906 13.367 1 92.06 81 GLN A CA 1
ATOM 632 C C . GLN A 1 81 ? -17.094 -31.812 13.766 1 92.06 81 GLN A C 1
ATOM 634 O O . GLN A 1 81 ? -17.391 -31.641 14.945 1 92.06 81 GLN A O 1
ATOM 639 N N . ASP A 1 82 ? -17.453 -31.078 12.883 1 89.81 82 ASP A N 1
ATOM 640 C CA . ASP A 1 82 ? -18.328 -29.953 13.125 1 89.81 82 ASP A CA 1
ATOM 641 C C . ASP A 1 82 ? -19.281 -29.734 11.945 1 89.81 82 ASP A C 1
ATOM 643 O O . ASP A 1 82 ? -18.922 -29.125 10.945 1 89.81 82 ASP A O 1
ATOM 647 N N . GLY A 1 83 ? -20.531 -30.109 12.016 1 86.38 83 GLY A N 1
ATOM 648 C CA . GLY A 1 83 ? -21.531 -30.062 10.945 1 86.38 83 GLY A CA 1
ATOM 649 C C . GLY A 1 83 ? -21.812 -28.641 10.477 1 86.38 83 GLY A C 1
ATOM 650 O O . GLY A 1 83 ? -22.344 -28.453 9.375 1 86.38 83 GLY A O 1
ATOM 651 N N . ARG A 1 84 ? -21.453 -27.656 11.234 1 87.5 84 ARG A N 1
ATOM 652 C CA . ARG A 1 84 ? -21.766 -26.266 10.883 1 87.5 84 ARG A CA 1
ATOM 653 C C . ARG A 1 84 ? -20.625 -25.625 10.109 1 87.5 84 ARG A C 1
ATOM 655 O O . ARG A 1 84 ? -20.781 -24.531 9.555 1 87.5 84 ARG A O 1
ATOM 662 N N . SER A 1 85 ? -19.578 -26.422 10.148 1 92.62 85 SER A N 1
ATOM 663 C CA . SER A 1 85 ? -18.422 -25.875 9.453 1 92.62 85 SER A CA 1
ATOM 664 C C . SER A 1 85 ? -18.094 -26.688 8.203 1 92.62 85 SER A C 1
ATOM 666 O O . SER A 1 85 ? -18.516 -27.844 8.086 1 92.62 85 SER A O 1
ATOM 668 N N . GLN A 1 86 ? -17.484 -26.062 7.258 1 95.69 86 GLN A N 1
ATOM 669 C CA . GLN A 1 86 ? -17.016 -26.719 6.043 1 95.69 86 GLN A CA 1
ATOM 670 C C . GLN A 1 86 ? -15.492 -26.625 5.938 1 95.69 86 GLN A C 1
ATOM 672 O O . GLN A 1 86 ? -14.883 -25.641 6.359 1 95.69 86 GLN A O 1
ATOM 677 N N . LEU A 1 87 ? -14.953 -27.656 5.43 1 97.56 87 LEU A N 1
ATOM 678 C CA . LEU A 1 87 ? -13.523 -27.672 5.152 1 97.56 87 LEU A CA 1
ATOM 679 C C . LEU A 1 87 ? -13.234 -27.172 3.742 1 97.56 87 LEU A C 1
ATOM 681 O O . LEU A 1 87 ? -13.883 -27.594 2.783 1 97.56 87 LEU A O 1
ATOM 685 N N . LEU A 1 88 ? -12.273 -26.281 3.648 1 98.06 88 LEU A N 1
ATOM 686 C CA . LEU A 1 88 ? -11.953 -25.672 2.363 1 98.06 88 LEU A CA 1
ATOM 687 C C . LEU A 1 88 ? -10.664 -26.25 1.793 1 98.06 88 LEU A C 1
ATOM 689 O O . LEU A 1 88 ? -9.688 -26.438 2.521 1 98.06 88 LEU A O 1
ATOM 693 N N . TYR A 1 89 ? -10.719 -26.547 0.475 1 97.44 89 TYR A N 1
ATOM 694 C CA . TYR A 1 89 ? -9.555 -27.094 -0.219 1 97.44 89 TYR A CA 1
ATOM 695 C C . TYR A 1 89 ? -9.297 -26.344 -1.522 1 97.44 89 TYR A C 1
ATOM 697 O O . TYR A 1 89 ? -10.242 -25.984 -2.236 1 97.44 89 TYR A O 1
ATOM 705 N N . ALA A 1 90 ? -8.023 -26.188 -1.776 1 95.75 90 ALA A N 1
ATOM 706 C CA . ALA A 1 90 ? -7.652 -25.609 -3.061 1 95.75 90 ALA A CA 1
ATOM 707 C C . ALA A 1 90 ? -7.785 -26.625 -4.188 1 95.75 90 ALA A C 1
ATOM 709 O O . ALA A 1 90 ? -7.488 -27.812 -4.004 1 95.75 90 ALA A O 1
ATOM 710 N N . THR A 1 91 ? -8.234 -26.156 -5.324 1 95.62 91 THR A N 1
ATOM 711 C CA . THR A 1 91 ? -8.297 -27 -6.504 1 95.62 91 THR A CA 1
ATOM 712 C C . THR A 1 91 ? -6.957 -27.016 -7.234 1 95.62 91 THR A C 1
ATOM 714 O O . THR A 1 91 ? -6.035 -26.281 -6.859 1 95.62 91 THR A O 1
ATOM 717 N N . GLU A 1 92 ? -6.848 -27.891 -8.289 1 90.94 92 GLU A N 1
ATOM 718 C CA . GLU A 1 92 ? -5.66 -27.906 -9.141 1 90.94 92 GLU A CA 1
ATOM 719 C C . GLU A 1 92 ? -5.438 -26.547 -9.805 1 90.94 92 GLU A C 1
ATOM 721 O O . GLU A 1 92 ? -4.301 -26.109 -9.961 1 90.94 92 GLU A O 1
ATOM 726 N N . LYS A 1 93 ? -6.516 -25.953 -10.141 1 88 93 LYS A N 1
ATOM 727 C CA . LYS A 1 93 ? -6.461 -24.625 -10.742 1 88 93 LYS A CA 1
ATOM 728 C C . LYS A 1 93 ? -5.82 -23.609 -9.789 1 88 93 LYS A C 1
ATOM 730 O O . LYS A 1 93 ? -5.02 -22.781 -10.219 1 88 93 LYS A O 1
ATOM 735 N N . ALA A 1 94 ? -6.195 -23.703 -8.539 1 88 94 ALA A N 1
ATOM 736 C CA . ALA A 1 94 ? -5.664 -22.812 -7.523 1 88 94 ALA A CA 1
ATOM 737 C C . ALA A 1 94 ? -4.176 -23.062 -7.285 1 88 94 ALA A C 1
ATOM 739 O O . ALA A 1 94 ? -3.418 -22.125 -7.008 1 88 94 ALA A O 1
ATOM 740 N N . GLU A 1 95 ? -3.842 -24.312 -7.434 1 83.38 95 GLU A N 1
ATOM 741 C CA . GLU A 1 95 ? -2.443 -24.672 -7.23 1 83.38 95 GLU A CA 1
ATOM 742 C C . GLU A 1 95 ? -1.558 -24.109 -8.336 1 83.38 95 GLU A C 1
ATOM 744 O O . GLU A 1 95 ? -0.363 -23.875 -8.125 1 83.38 95 GLU A O 1
ATOM 749 N N . LYS A 1 96 ? -2.195 -23.922 -9.438 1 76 96 LYS A N 1
ATOM 750 C CA . LYS A 1 96 ? -1.46 -23.391 -10.578 1 76 96 LYS A CA 1
ATOM 751 C C . LYS A 1 96 ? -1.287 -21.875 -10.453 1 76 96 LYS A C 1
ATOM 753 O O . LYS A 1 96 ? -0.56 -21.266 -11.242 1 76 96 LYS A O 1
ATOM 758 N N . LEU A 1 97 ? -2.178 -21.5 -9.516 1 73.69 97 LEU A N 1
ATOM 759 C CA . LEU A 1 97 ? -1.936 -20.078 -9.273 1 73.69 97 LEU A CA 1
ATOM 760 C C . LEU A 1 97 ? -0.492 -19.828 -8.844 1 73.69 97 LEU A C 1
ATOM 762 O O . LEU A 1 97 ? 0.005 -20.484 -7.926 1 73.69 97 LEU A O 1
ATOM 766 N N . ARG A 1 98 ? 0.303 -19.609 -9.828 1 58.72 98 ARG A N 1
ATOM 767 C CA . ARG A 1 98 ? 1.76 -19.625 -9.75 1 58.72 98 ARG A CA 1
ATOM 768 C C . ARG A 1 98 ? 2.26 -18.625 -8.711 1 58.72 98 ARG A C 1
ATOM 770 O O . ARG A 1 98 ? 3.236 -18.891 -8 1 58.72 98 ARG A O 1
ATOM 777 N N . ASN A 1 99 ? 1.614 -17.5 -8.656 1 63.56 99 ASN A N 1
ATOM 778 C CA . ASN A 1 99 ? 2.467 -16.531 -7.977 1 63.56 99 ASN A CA 1
ATOM 779 C C . ASN A 1 99 ? 1.77 -15.922 -6.762 1 63.56 99 ASN A C 1
ATOM 781 O O . ASN A 1 99 ? 0.596 -15.555 -6.832 1 63.56 99 ASN A O 1
ATOM 785 N N . SER A 1 100 ? 2.416 -16.344 -5.633 1 73.19 100 SER A N 1
ATOM 786 C CA . SER A 1 100 ? 2.039 -15.539 -4.469 1 73.19 100 SER A CA 1
ATOM 787 C C . SER A 1 100 ? 2.461 -14.086 -4.637 1 73.19 100 SER A C 1
ATOM 789 O O . SER A 1 100 ? 3.271 -13.766 -5.508 1 73.19 100 SER A O 1
ATOM 791 N N . LYS A 1 101 ? 1.744 -13.203 -3.961 1 80.81 101 LYS A N 1
ATOM 792 C CA . LYS A 1 101 ? 2.164 -11.805 -3.953 1 80.81 101 LYS A CA 1
ATOM 793 C C . LYS A 1 101 ? 3.666 -11.68 -3.701 1 80.81 101 LYS A C 1
ATOM 795 O O . LYS A 1 101 ? 4.363 -10.953 -4.406 1 80.81 101 LYS A O 1
ATOM 800 N N . ALA A 1 102 ? 4.121 -12.477 -2.719 1 81.69 102 ALA A N 1
ATOM 801 C CA . ALA A 1 102 ? 5.539 -12.484 -2.375 1 81.69 102 ALA A CA 1
ATOM 802 C C . ALA A 1 102 ? 6.383 -12.992 -3.539 1 81.69 102 ALA A C 1
ATOM 804 O O . ALA A 1 102 ? 7.477 -12.477 -3.793 1 81.69 102 ALA A O 1
ATOM 805 N N . GLY A 1 103 ? 5.844 -13.977 -4.199 1 83.31 103 GLY A N 1
ATOM 806 C CA . GLY A 1 103 ? 6.555 -14.516 -5.348 1 83.31 103 GLY A CA 1
ATOM 807 C C . GLY A 1 103 ? 6.676 -13.531 -6.492 1 83.31 103 GLY A C 1
ATOM 808 O O . GLY A 1 103 ? 7.742 -13.398 -7.098 1 83.31 103 GLY A O 1
ATOM 809 N N . ILE A 1 104 ? 5.582 -12.883 -6.801 1 86.56 104 ILE A N 1
ATOM 810 C CA . ILE A 1 104 ? 5.574 -11.883 -7.863 1 86.56 104 ILE A CA 1
ATOM 811 C C . ILE A 1 104 ? 6.559 -10.766 -7.527 1 86.56 104 ILE A C 1
ATOM 813 O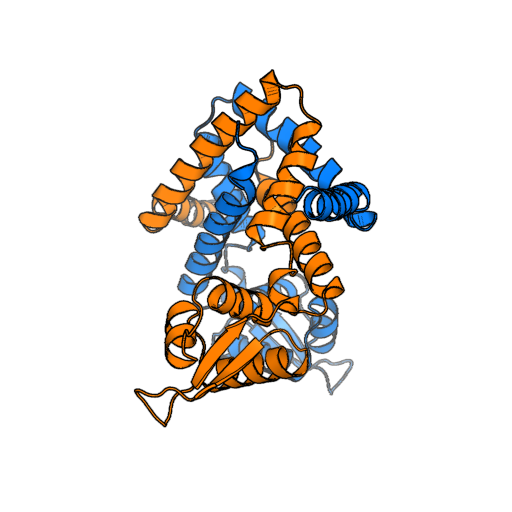 O . ILE A 1 104 ? 7.352 -10.352 -8.375 1 86.56 104 ILE A O 1
ATOM 817 N N . GLU A 1 105 ? 6.496 -10.344 -6.32 1 90.12 105 GLU A N 1
ATOM 818 C CA . GLU A 1 105 ? 7.387 -9.273 -5.883 1 90.12 105 GLU A CA 1
ATOM 819 C C . GLU A 1 105 ? 8.852 -9.695 -5.977 1 90.12 105 GLU A C 1
ATOM 821 O O . GLU A 1 105 ? 9.703 -8.906 -6.395 1 90.12 105 GLU A O 1
ATOM 826 N N . ALA A 1 106 ? 9.117 -10.922 -5.559 1 88.94 106 ALA A N 1
ATOM 827 C CA . ALA A 1 106 ? 10.484 -11.43 -5.609 1 88.94 106 ALA A CA 1
ATOM 828 C C . ALA A 1 106 ? 11.023 -11.406 -7.035 1 88.94 106 ALA A C 1
ATOM 830 O O . ALA A 1 106 ? 12.156 -10.969 -7.27 1 88.94 106 ALA A O 1
ATOM 831 N N . VAL A 1 107 ? 10.234 -11.891 -7.977 1 89.25 107 VAL A N 1
ATOM 832 C CA . VAL A 1 107 ? 10.641 -11.906 -9.375 1 89.25 107 VAL A CA 1
ATOM 833 C C . VAL A 1 107 ? 10.875 -10.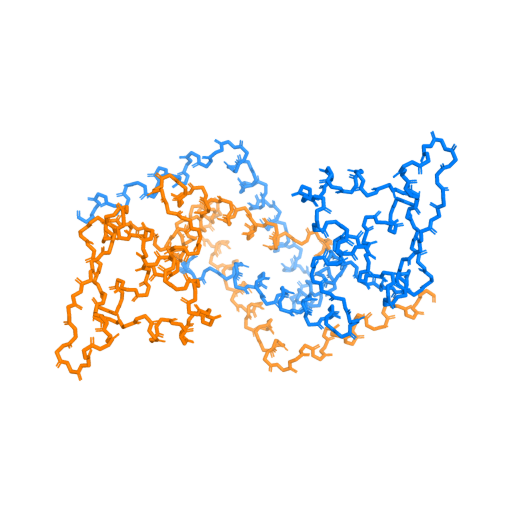477 -9.867 1 89.25 107 VAL A C 1
ATOM 835 O O . VAL A 1 107 ? 11.852 -10.211 -10.578 1 89.25 107 VAL A O 1
ATOM 838 N N . PHE A 1 108 ? 10.023 -9.594 -9.523 1 93.81 108 PHE A N 1
ATOM 839 C CA . PHE A 1 108 ? 10.141 -8.188 -9.906 1 93.81 108 PHE A CA 1
ATOM 840 C C . PHE A 1 108 ? 11.453 -7.602 -9.398 1 93.81 108 PHE A C 1
ATOM 842 O O . PHE A 1 108 ? 12.188 -6.969 -10.164 1 93.81 108 PHE A O 1
ATOM 849 N N . TYR A 1 109 ? 11.75 -7.781 -8.125 1 94.88 109 TYR A N 1
ATOM 850 C CA . TYR A 1 109 ? 12.938 -7.184 -7.531 1 94.88 109 TYR A CA 1
ATOM 851 C C . TYR A 1 109 ? 14.203 -7.824 -8.094 1 94.88 109 TYR A C 1
ATOM 853 O O . TYR A 1 109 ? 15.227 -7.152 -8.258 1 94.88 109 TYR A O 1
ATOM 861 N N . GLU A 1 110 ? 14.141 -9.148 -8.305 1 92.44 110 GLU A N 1
ATOM 862 C CA . GLU A 1 110 ? 15.266 -9.797 -8.961 1 92.44 110 GLU A CA 1
ATOM 863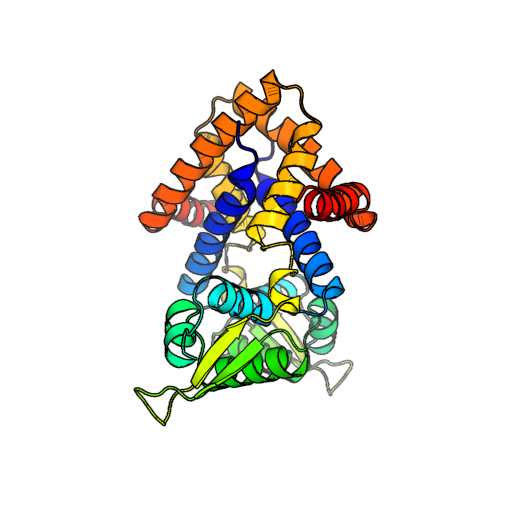 C C . GLU A 1 110 ? 15.547 -9.18 -10.328 1 92.44 110 GLU A C 1
ATOM 865 O O . GLU A 1 110 ? 16.703 -8.867 -10.648 1 92.44 110 GLU A O 1
ATOM 870 N N . TRP A 1 111 ? 14.523 -9.07 -11.102 1 93.62 111 TRP A N 1
ATOM 871 C CA . TRP A 1 111 ? 14.633 -8.43 -12.414 1 93.62 111 TRP A CA 1
ATOM 872 C C . TRP A 1 111 ? 15.148 -7.004 -12.281 1 93.62 111 TRP A C 1
ATOM 874 O O . TRP A 1 111 ? 16.062 -6.594 -13 1 93.62 111 TRP A O 1
ATOM 884 N N . LEU A 1 112 ? 14.602 -6.23 -11.406 1 95.12 112 LEU A N 1
ATOM 885 C CA . LEU A 1 112 ? 14.922 -4.82 -11.211 1 95.12 112 LEU A CA 1
ATOM 886 C C . LEU A 1 112 ? 16.391 -4.641 -10.844 1 95.12 112 LEU A C 1
ATOM 888 O O . LEU A 1 112 ? 17.078 -3.789 -11.406 1 95.12 112 LEU A O 1
ATOM 892 N N . LEU A 1 113 ? 16.906 -5.418 -9.922 1 94.5 113 LEU A N 1
ATOM 893 C CA . LEU A 1 113 ? 18.25 -5.254 -9.359 1 94.5 113 LEU A CA 1
ATOM 894 C C . LEU A 1 113 ? 19.297 -5.848 -10.289 1 94.5 113 LEU A C 1
ATOM 896 O O . LEU A 1 113 ? 20.484 -5.574 -10.141 1 94.5 113 LEU A O 1
ATOM 900 N N . ALA A 1 114 ? 18.828 -6.703 -11.188 1 92.44 114 ALA A N 1
ATOM 901 C CA . ALA A 1 114 ? 19.75 -7.328 -12.125 1 92.44 114 ALA A CA 1
ATOM 902 C C . ALA A 1 114 ? 20.453 -6.281 -12.984 1 92.44 114 ALA A C 1
ATOM 904 O O . ALA A 1 114 ? 21.484 -6.57 -13.617 1 92.44 114 ALA A O 1
ATOM 905 N N . GLU A 1 115 ? 19.875 -5.105 -13.047 1 90.19 115 GLU A N 1
ATOM 906 C CA . GLU A 1 115 ? 20.453 -4.004 -13.805 1 90.19 115 GLU A CA 1
ATOM 907 C C . GLU A 1 115 ? 21.766 -3.523 -13.164 1 90.19 115 GLU A C 1
ATOM 909 O O . GLU A 1 115 ? 22.594 -2.918 -13.828 1 90.19 115 GLU A O 1
ATOM 914 N N . LEU A 1 116 ? 22 -3.777 -11.906 1 93 116 LEU A N 1
ATOM 915 C CA . LEU A 1 116 ? 23.172 -3.324 -11.172 1 93 116 LEU A CA 1
ATOM 916 C C . LEU A 1 116 ? 24.312 -4.344 -11.273 1 93 116 LEU A C 1
ATOM 918 O O . LEU A 1 116 ? 24.062 -5.551 -11.258 1 93 116 LEU A O 1
ATOM 922 N N . PRO A 1 117 ? 25.531 -3.861 -11.352 1 93.75 117 PRO A N 1
ATOM 923 C CA . PRO A 1 117 ? 26.656 -4.789 -11.211 1 93.75 117 PRO A CA 1
ATOM 924 C C . PRO A 1 117 ? 26.625 -5.582 -9.914 1 93.75 117 PRO A C 1
ATOM 926 O O . PRO A 1 117 ? 26.125 -5.082 -8.891 1 93.75 117 PRO A O 1
ATOM 929 N N . GLU A 1 118 ? 27.172 -6.758 -9.945 1 91.38 118 GLU A N 1
ATOM 930 C CA . GLU A 1 118 ? 27.078 -7.703 -8.836 1 91.38 118 GLU A CA 1
ATOM 931 C C . GLU A 1 118 ? 27.562 -7.074 -7.531 1 91.38 118 GLU A C 1
ATOM 933 O O . GLU A 1 118 ? 26.906 -7.219 -6.492 1 91.38 118 GLU A O 1
ATOM 938 N N . ASP A 1 119 ? 28.656 -6.41 -7.57 1 91.44 119 ASP A N 1
ATOM 939 C CA . ASP A 1 119 ? 29.219 -5.805 -6.367 1 91.44 119 ASP A CA 1
ATOM 940 C C . ASP A 1 119 ? 28.312 -4.688 -5.844 1 91.44 119 ASP A C 1
ATOM 942 O O . ASP A 1 119 ? 28.109 -4.566 -4.637 1 91.44 119 ASP A O 1
ATOM 946 N N . GLU A 1 120 ? 27.766 -3.898 -6.723 1 91.44 120 GLU A N 1
ATOM 947 C CA . GLU A 1 120 ? 26.859 -2.818 -6.348 1 91.44 120 GLU A CA 1
ATOM 948 C C . GLU A 1 120 ? 25.547 -3.369 -5.805 1 91.44 120 GLU A C 1
ATOM 950 O O . GLU A 1 120 ? 24.984 -2.828 -4.848 1 91.44 120 GLU A O 1
ATOM 955 N N . ARG A 1 121 ? 25.156 -4.41 -6.402 1 92.5 121 ARG A N 1
ATOM 956 C CA . ARG A 1 121 ? 23.922 -5.051 -5.98 1 92.5 121 ARG A CA 1
ATOM 957 C C . ARG A 1 121 ? 24.031 -5.582 -4.555 1 92.5 121 ARG A C 1
ATOM 959 O O . ARG A 1 121 ? 23.125 -5.383 -3.738 1 92.5 121 ARG A O 1
ATOM 966 N N . THR A 1 122 ? 25.109 -6.262 -4.316 1 91.81 122 THR A N 1
ATOM 967 C CA . THR A 1 122 ? 25.344 -6.824 -2.99 1 91.81 122 THR A CA 1
ATOM 968 C C . THR A 1 122 ? 25.375 -5.727 -1.933 1 91.81 122 THR A C 1
ATOM 970 O O . THR A 1 122 ? 24.734 -5.844 -0.885 1 91.81 122 THR A O 1
ATOM 973 N N . TYR A 1 123 ? 26.109 -4.668 -2.248 1 90.94 123 TYR A N 1
ATOM 974 C CA . TYR A 1 123 ? 26.203 -3.549 -1.318 1 90.94 123 TYR A CA 1
ATOM 975 C C . TYR A 1 123 ? 24.828 -2.895 -1.114 1 90.94 123 TYR A C 1
ATOM 977 O O . TYR A 1 123 ? 24.453 -2.596 0.017 1 90.94 123 TYR A O 1
ATOM 985 N N . PHE A 1 124 ? 24.188 -2.695 -2.221 1 92.88 124 PHE A N 1
ATOM 986 C CA . PHE A 1 124 ? 22.875 -2.07 -2.172 1 92.88 124 PHE A CA 1
ATOM 987 C C . PHE A 1 124 ? 21.922 -2.877 -1.295 1 92.88 124 PHE A C 1
ATOM 989 O O . PHE A 1 124 ? 21.219 -2.316 -0.446 1 92.88 124 PHE A O 1
ATOM 996 N N . CYS A 1 125 ? 21.906 -4.16 -1.417 1 92.44 125 CYS A N 1
ATOM 997 C CA . CYS A 1 125 ? 21.031 -5.039 -0.638 1 92.44 125 CYS A CA 1
ATOM 998 C C . CYS A 1 125 ? 21.422 -5.016 0.836 1 92.44 125 CYS A C 1
ATOM 1000 O O . CYS A 1 125 ? 20.562 -5.098 1.71 1 92.44 125 CYS A O 1
ATOM 1002 N N . GLN A 1 126 ? 22.672 -4.91 1.072 1 92.44 126 GLN A N 1
ATOM 1003 C CA . GLN A 1 126 ? 23.125 -4.82 2.455 1 92.44 126 GLN A CA 1
ATOM 1004 C C . GLN A 1 126 ? 22.625 -3.543 3.119 1 92.44 126 GLN A C 1
ATOM 1006 O O . GLN A 1 126 ? 22.172 -3.57 4.266 1 92.44 126 GLN A O 1
ATOM 1011 N N . VAL A 1 127 ? 22.766 -2.449 2.412 1 92.94 127 VAL A N 1
ATOM 1012 C CA . VAL A 1 127 ? 22.281 -1.17 2.918 1 92.94 127 VAL A CA 1
ATOM 1013 C C . VAL A 1 127 ? 20.781 -1.241 3.145 1 92.94 127 VAL A C 1
ATOM 1015 O O . VAL A 1 127 ? 20.281 -0.812 4.188 1 92.94 127 VAL A O 1
ATOM 1018 N N . LEU A 1 128 ? 20 -1.855 2.219 1 94 128 LEU A N 1
ATOM 1019 C CA . LEU A 1 128 ? 18.562 -2.012 2.344 1 94 128 LEU A CA 1
ATOM 1020 C C . LEU A 1 128 ? 18.203 -2.801 3.598 1 94 128 LEU A C 1
ATOM 1022 O O . LEU A 1 128 ? 17.266 -2.455 4.309 1 94 128 LEU A O 1
ATOM 1026 N N . ASN A 1 129 ? 18.938 -3.832 3.787 1 93.5 129 ASN A N 1
ATOM 1027 C CA . ASN A 1 129 ? 18.688 -4.645 4.977 1 93.5 129 ASN A CA 1
ATOM 1028 C C . ASN A 1 129 ? 18.891 -3.838 6.258 1 93.5 129 ASN A C 1
ATOM 1030 O O . ASN A 1 129 ? 18.094 -3.938 7.191 1 93.5 129 ASN A O 1
ATOM 1034 N N . THR A 1 130 ? 19.953 -3.074 6.293 1 93.5 130 THR A N 1
ATOM 1035 C CA . THR A 1 130 ? 20.219 -2.213 7.438 1 93.5 130 THR A CA 1
ATOM 1036 C C . THR A 1 130 ? 19.078 -1.212 7.645 1 93.5 130 THR A C 1
ATOM 1038 O O . THR A 1 130 ? 18.609 -1.021 8.766 1 93.5 130 THR A O 1
ATOM 1041 N N . LEU A 1 131 ? 18.672 -0.608 6.594 1 94.44 131 LEU A N 1
ATOM 1042 C CA . LEU A 1 131 ? 17.594 0.382 6.66 1 94.44 131 LEU A CA 1
ATOM 1043 C C . LEU A 1 131 ? 16.281 -0.265 7.082 1 94.44 131 LEU A C 1
ATOM 1045 O O . LEU A 1 131 ? 15.516 0.326 7.836 1 94.44 131 LEU A O 1
ATOM 1049 N N . TYR A 1 132 ? 16.016 -1.466 6.578 1 95.31 132 TYR A N 1
ATOM 1050 C CA . TYR A 1 132 ? 14.797 -2.178 6.965 1 95.31 132 TYR A CA 1
ATOM 1051 C C . TYR A 1 132 ? 14.781 -2.453 8.461 1 95.31 132 TYR A C 1
ATOM 1053 O O . TYR A 1 132 ? 13.781 -2.193 9.141 1 95.31 132 TYR A O 1
ATOM 1061 N N . GLU A 1 133 ? 15.844 -2.971 8.977 1 95.19 133 GLU A N 1
ATOM 1062 C CA . GLU A 1 133 ? 15.922 -3.277 10.406 1 95.19 133 GLU A CA 1
ATOM 1063 C C . GLU A 1 133 ? 15.727 -2.021 11.25 1 95.19 133 GLU A C 1
ATOM 1065 O O . GLU A 1 133 ? 15.062 -2.061 12.281 1 95.19 133 GLU A O 1
ATOM 1070 N N . ARG A 1 134 ? 16.375 -0.928 10.805 1 94.88 134 ARG A N 1
ATOM 1071 C CA . ARG A 1 134 ? 16.203 0.349 11.492 1 94.88 134 ARG A CA 1
ATOM 1072 C C . ARG A 1 134 ? 14.734 0.776 11.477 1 94.88 134 ARG A C 1
ATOM 1074 O O . ARG A 1 134 ? 14.203 1.204 12.508 1 94.88 134 ARG A O 1
ATOM 1081 N N . SER A 1 135 ? 14.078 0.712 10.305 1 95.44 135 SER A N 1
ATOM 1082 C CA . SER A 1 135 ? 12.68 1.111 10.164 1 95.44 135 SER A CA 1
ATOM 1083 C C . SER A 1 135 ? 11.766 0.219 11 1 95.44 135 SER A C 1
ATOM 1085 O O . SER A 1 135 ? 10.82 0.702 11.625 1 95.44 135 SER A O 1
ATOM 1087 N N . LYS A 1 136 ? 12.016 -1.069 10.977 1 94.38 136 LYS A N 1
ATOM 1088 C CA . LYS A 1 136 ? 11.227 -2.041 11.727 1 94.38 136 LYS A CA 1
ATOM 1089 C C . LYS A 1 136 ? 11.32 -1.779 13.227 1 94.38 136 LYS A C 1
ATOM 1091 O O . LYS A 1 136 ? 10.312 -1.825 13.938 1 94.38 136 LYS A O 1
ATOM 1096 N N . ARG A 1 137 ? 12.508 -1.523 13.695 1 94.56 137 ARG A N 1
ATOM 1097 C CA . ARG A 1 137 ? 12.711 -1.21 15.102 1 94.56 137 ARG A CA 1
ATOM 1098 C C . ARG A 1 137 ? 11.938 0.044 15.5 1 94.56 137 ARG A C 1
ATOM 1100 O O . ARG A 1 137 ? 11.32 0.088 16.562 1 94.56 137 ARG A O 1
ATOM 1107 N N . GLU A 1 138 ? 12.055 1.05 14.695 1 93.69 138 GLU A N 1
ATOM 1108 C CA . GLU A 1 138 ? 11.32 2.285 14.938 1 93.69 138 GLU A CA 1
ATOM 1109 C C . GLU A 1 138 ? 9.82 2.025 15.031 1 93.69 138 GLU A C 1
ATOM 1111 O O . GLU A 1 138 ? 9.148 2.543 15.93 1 93.69 138 GLU A O 1
ATOM 1116 N N . SER A 1 139 ? 9.312 1.208 14.078 1 93.88 139 SER A N 1
ATOM 1117 C CA . SER A 1 139 ? 7.895 0.875 14.031 1 93.88 139 SER A CA 1
ATOM 1118 C C . SER A 1 139 ? 7.465 0.098 15.266 1 93.88 139 SER A C 1
ATOM 1120 O O . SER A 1 139 ? 6.418 0.385 15.852 1 93.88 139 SER A O 1
ATOM 1122 N N . ARG A 1 140 ? 8.227 -0.816 15.633 1 91.94 140 ARG A N 1
ATOM 1123 C CA . ARG A 1 140 ? 7.922 -1.646 16.797 1 91.94 140 ARG A CA 1
ATOM 1124 C C . ARG A 1 140 ? 7.832 -0.802 18.062 1 91.94 140 ARG A C 1
ATOM 1126 O O . ARG A 1 140 ? 7.086 -1.137 18.984 1 91.94 140 ARG A O 1
ATOM 1133 N N . ASN A 1 141 ? 8.523 0.344 18.094 1 92.06 141 ASN A N 1
ATOM 1134 C CA . ASN A 1 141 ? 8.578 1.213 19.266 1 92.06 141 ASN A CA 1
ATOM 1135 C C . ASN A 1 141 ? 7.586 2.365 19.141 1 92.06 141 ASN A C 1
ATOM 1137 O O . ASN A 1 141 ? 7.602 3.289 19.969 1 92.06 141 ASN A O 1
ATOM 1141 N N . GLY A 1 142 ? 6.797 2.418 18.109 1 90.69 142 GLY A N 1
ATOM 1142 C CA . GLY A 1 142 ? 5.793 3.457 17.938 1 90.69 142 GLY A CA 1
ATOM 1143 C C . GLY A 1 142 ? 6.332 4.715 17.281 1 90.69 142 GLY A C 1
ATOM 1144 O O . GLY A 1 142 ? 5.844 5.816 17.547 1 90.69 142 GLY A O 1
ATOM 1145 N N . PHE A 1 143 ? 7.43 4.664 16.641 1 93 143 PHE A N 1
ATOM 1146 C CA . PHE A 1 143 ? 8.062 5.691 15.828 1 93 143 PHE A CA 1
ATOM 1147 C C . PHE A 1 143 ? 8.469 6.891 16.688 1 93 143 PHE A C 1
ATOM 1149 O O . PHE A 1 143 ? 8.211 8.039 16.312 1 93 143 PHE A O 1
ATOM 1156 N N . PRO A 1 144 ? 9.031 6.77 17.766 1 91.81 144 PRO A N 1
ATOM 1157 C CA . PRO A 1 144 ? 9.312 7.898 18.656 1 91.81 144 PRO A CA 1
ATOM 1158 C C . PRO A 1 144 ? 10.273 8.906 18.047 1 91.81 144 PRO A C 1
ATOM 1160 O O . PRO A 1 144 ? 10.117 10.117 18.25 1 91.81 144 PRO A O 1
ATOM 1163 N N . ASN A 1 145 ? 11.32 8.5 17.266 1 91.69 145 ASN A N 1
ATOM 1164 C CA . ASN A 1 145 ? 12.336 9.398 16.719 1 91.69 145 ASN A CA 1
ATOM 1165 C C . ASN A 1 145 ? 11.82 10.164 15.508 1 91.69 145 ASN A C 1
ATOM 1167 O O . ASN A 1 145 ? 12.195 11.312 15.297 1 91.69 145 ASN A O 1
ATOM 1171 N N . VAL A 1 146 ? 10.984 9.492 14.781 1 91.19 146 VAL A N 1
ATOM 1172 C CA . VAL A 1 146 ? 10.461 10.148 13.586 1 91.19 146 VAL A CA 1
ATOM 1173 C C . VAL A 1 146 ? 9.352 11.125 13.984 1 91.19 146 VAL A C 1
ATOM 1175 O O . VAL A 1 146 ? 9.281 12.242 13.469 1 91.19 146 VAL A O 1
ATOM 1178 N N . THR A 1 147 ? 8.469 10.641 14.875 1 87.5 147 THR A N 1
ATOM 1179 C CA . THR A 1 147 ? 7.367 11.484 15.328 1 87.5 147 THR A CA 1
ATOM 1180 C C . THR A 1 147 ? 7.887 12.781 15.938 1 87.5 147 THR A C 1
ATOM 1182 O O . THR A 1 147 ? 7.27 13.836 15.781 1 87.5 147 THR A O 1
ATOM 1185 N N . SER A 1 148 ? 9 12.773 16.609 1 85.56 148 SER A N 1
ATOM 1186 C CA . SER A 1 148 ? 9.625 13.961 17.172 1 85.56 148 SER A CA 1
ATOM 1187 C C . SER A 1 148 ? 10.008 14.953 16.078 1 85.56 148 SER A C 1
ATOM 1189 O O . SER A 1 148 ? 9.906 16.172 16.281 1 85.56 148 SER A O 1
ATOM 1191 N N . LYS A 1 149 ? 10.391 14.469 14.914 1 85.25 149 LYS A N 1
ATOM 1192 C CA . LYS A 1 149 ? 10.781 15.312 13.789 1 85.25 149 LYS A CA 1
ATOM 1193 C C . LYS A 1 149 ? 9.562 15.922 13.102 1 85.25 149 LYS A C 1
ATOM 1195 O O . LYS A 1 149 ? 9.641 17.016 12.539 1 85.25 149 LYS A O 1
ATOM 1200 N N . LEU A 1 150 ? 8.516 15.148 13.117 1 82.5 150 LEU A N 1
ATOM 1201 C CA . LEU A 1 150 ? 7.277 15.625 12.516 1 82.5 150 LEU A CA 1
ATOM 1202 C C . LEU A 1 150 ? 6.691 16.781 13.32 1 82.5 150 LEU A C 1
ATOM 1204 O O . LEU A 1 150 ? 6.066 17.688 12.758 1 82.5 150 LEU A O 1
ATOM 1208 N N . GLN A 1 151 ? 6.738 16.641 14.586 1 71.38 151 GLN A N 1
ATOM 1209 C CA . GLN A 1 151 ? 6.219 17.672 15.477 1 71.38 151 GLN A CA 1
ATOM 1210 C C . GLN A 1 151 ? 7.051 18.953 15.383 1 71.38 151 GLN A C 1
ATOM 1212 O O . GLN A 1 151 ? 6.516 20.062 15.469 1 71.38 151 GLN A O 1
ATOM 1217 N N . VAL A 1 152 ? 8.359 18.938 15.305 1 57.75 152 VAL A N 1
ATOM 1218 C CA . VAL A 1 152 ? 9.242 20.094 15.289 1 57.75 152 VAL A CA 1
ATOM 1219 C C . VAL A 1 152 ? 9.078 20.844 13.969 1 57.75 152 VAL A C 1
ATOM 1221 O O . VAL A 1 152 ? 9.148 22.078 13.938 1 57.75 152 VAL A O 1
ATOM 1224 N N . GLY A 1 153 ? 9.086 20.219 12.922 1 52.28 153 GLY A N 1
ATOM 1225 C CA . GLY A 1 153 ? 8.945 20.922 11.656 1 52.28 153 GLY A CA 1
ATOM 1226 C C . GLY A 1 153 ? 7.711 21.797 11.602 1 52.28 153 GLY A C 1
ATOM 1227 O O . GLY A 1 153 ? 7.59 22.656 10.719 1 52.28 153 GLY A O 1
ATOM 1228 N N . ASP A 1 154 ? 6.684 21.484 12.195 1 47.5 154 ASP A N 1
ATOM 1229 C CA . ASP A 1 154 ? 5.504 22.328 12.359 1 47.5 154 ASP A CA 1
ATOM 1230 C C . ASP A 1 154 ? 5.852 23.609 13.109 1 47.5 154 ASP A C 1
ATOM 1232 O O . ASP A 1 154 ? 5.258 24.656 12.852 1 47.5 154 ASP A O 1
ATOM 1236 N N . THR A 1 155 ? 6.738 23.688 14.141 1 37.19 155 THR A N 1
ATOM 1237 C CA . THR A 1 155 ? 7.074 24.906 14.867 1 37.19 155 THR A CA 1
ATOM 1238 C C . THR A 1 155 ? 7.945 25.812 14.016 1 37.19 155 THR A C 1
ATOM 1240 O O . THR A 1 155 ? 8.172 26.969 14.367 1 37.19 155 THR A O 1
ATOM 1243 N N . LEU A 1 156 ? 8.711 25.344 13.172 1 35.41 156 LEU A N 1
ATOM 1244 C CA . LEU A 1 156 ? 9.562 26.312 12.484 1 35.41 156 LEU A CA 1
ATOM 1245 C C . LEU A 1 156 ? 8.758 27.109 11.461 1 35.41 156 LEU A C 1
ATOM 1247 O O . LEU A 1 156 ? 9.328 27.875 10.68 1 35.41 156 LEU A O 1
ATOM 1251 N N . GLU A 1 157 ? 7.484 26.703 11.156 1 31.39 157 GLU A N 1
ATOM 1252 C CA . GLU A 1 157 ? 7.016 27.938 10.531 1 31.39 157 GLU A CA 1
ATOM 1253 C C . GLU A 1 157 ? 6.789 29.031 11.578 1 31.39 157 GLU A C 1
ATOM 1255 O O . GLU A 1 157 ? 6.293 28.75 12.672 1 31.39 157 GLU A O 1
ATOM 1260 N N . MET B 1 1 ? 23.016 -12.469 -2.777 1 46.25 1 MET B N 1
ATOM 1261 C CA . MET B 1 1 ? 22.188 -11.547 -2.014 1 46.25 1 MET B CA 1
ATOM 1262 C C . MET B 1 1 ? 20.75 -11.594 -2.482 1 46.25 1 MET B C 1
ATOM 1264 O O . MET B 1 1 ? 20.469 -11.633 -3.686 1 46.25 1 MET B O 1
ATOM 1268 N N . ASP B 1 2 ? 19.875 -12.062 -1.633 1 59.31 2 ASP B N 1
ATOM 1269 C CA . ASP B 1 2 ? 18.531 -12.57 -1.95 1 59.31 2 ASP B CA 1
ATOM 1270 C C . ASP B 1 2 ? 17.547 -11.422 -2.172 1 59.31 2 ASP B C 1
ATOM 1272 O O . AS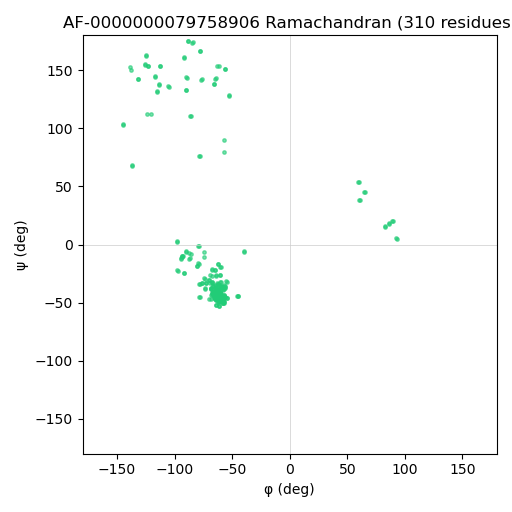P B 1 2 ? 17.141 -10.758 -1.218 1 59.31 2 ASP B O 1
ATOM 1276 N N . ALA B 1 3 ? 17.734 -10.852 -3.369 1 60.69 3 ALA B N 1
ATOM 1277 C CA . ALA B 1 3 ? 16.75 -9.859 -3.791 1 60.69 3 ALA B CA 1
ATOM 1278 C C . ALA B 1 3 ? 15.336 -10.289 -3.408 1 60.69 3 ALA B C 1
ATOM 1280 O O . ALA B 1 3 ? 14.406 -9.477 -3.43 1 60.69 3 ALA B O 1
ATOM 1281 N N . SER B 1 4 ? 15.352 -11.523 -2.906 1 63.06 4 SER B N 1
ATOM 1282 C CA . SER B 1 4 ? 14.078 -12.172 -2.598 1 63.06 4 SER B CA 1
ATOM 1283 C C . SER B 1 4 ? 13.5 -11.664 -1.282 1 63.06 4 SER B C 1
ATOM 1285 O O . SER B 1 4 ? 12.344 -11.93 -0.966 1 63.06 4 SER B O 1
ATOM 1287 N N . LYS B 1 5 ? 14.227 -10.75 -0.615 1 78.56 5 LYS B N 1
ATOM 1288 C CA . LYS B 1 5 ? 13.766 -10.406 0.725 1 78.56 5 LYS B CA 1
ATOM 1289 C C . LYS B 1 5 ? 12.734 -9.281 0.675 1 78.56 5 LYS B C 1
ATOM 1291 O O . LYS B 1 5 ? 12.055 -9.008 1.667 1 78.56 5 LYS B O 1
ATOM 1296 N N . ARG B 1 6 ? 12.586 -8.625 -0.455 1 88.19 6 ARG B N 1
ATOM 1297 C CA . ARG B 1 6 ? 11.547 -7.641 -0.736 1 88.19 6 ARG B CA 1
ATOM 1298 C C . ARG B 1 6 ? 11.625 -6.465 0.23 1 88.19 6 ARG B C 1
ATOM 1300 O O . ARG B 1 6 ? 10.602 -6.004 0.745 1 88.19 6 ARG B O 1
ATOM 1307 N N . GLN B 1 7 ? 12.875 -6.105 0.532 1 91.94 7 GLN B N 1
ATOM 1308 C CA . GLN B 1 7 ? 13.125 -5.113 1.572 1 91.94 7 GLN B CA 1
ATOM 1309 C C . GLN B 1 7 ? 12.508 -3.766 1.206 1 91.94 7 GLN B C 1
ATOM 1311 O O . GLN B 1 7 ? 12.039 -3.033 2.08 1 91.94 7 GLN B O 1
ATOM 1316 N N . ILE B 1 8 ? 12.484 -3.441 -0.076 1 94.62 8 ILE B N 1
ATOM 1317 C CA . ILE B 1 8 ? 11.898 -2.18 -0.518 1 94.62 8 ILE B CA 1
ATOM 1318 C C . ILE B 1 8 ? 10.422 -2.133 -0.141 1 94.62 8 ILE B C 1
ATOM 1320 O O . ILE B 1 8 ? 9.961 -1.168 0.472 1 94.62 8 ILE B O 1
ATOM 1324 N N . THR B 1 9 ? 9.75 -3.207 -0.465 1 94.25 9 THR B N 1
ATOM 1325 C CA . THR B 1 9 ? 8.336 -3.305 -0.126 1 94.25 9 THR B CA 1
ATOM 1326 C C . THR B 1 9 ? 8.133 -3.266 1.387 1 94.25 9 THR B C 1
ATOM 1328 O O . THR B 1 9 ? 7.203 -2.629 1.879 1 94.25 9 THR B O 1
ATOM 1331 N N . LYS B 1 10 ? 8.984 -3.922 2.117 1 93.88 10 LYS B N 1
ATOM 1332 C CA . LYS B 1 10 ? 8.867 -3.975 3.572 1 93.88 10 LYS B CA 1
ATOM 1333 C C . LYS B 1 10 ? 9.102 -2.602 4.195 1 93.88 10 LYS B C 1
ATOM 1335 O O . LYS B 1 10 ? 8.406 -2.215 5.137 1 93.88 10 LYS B O 1
ATOM 1340 N N . ILE B 1 11 ? 10.062 -1.863 3.732 1 95.12 11 ILE B N 1
ATOM 1341 C CA . ILE B 1 11 ? 10.328 -0.517 4.23 1 95.12 11 ILE B CA 1
ATOM 1342 C C . ILE B 1 11 ? 9.141 0.39 3.912 1 95.12 11 ILE B C 1
ATOM 1344 O O . ILE B 1 11 ? 8.703 1.17 4.762 1 95.12 11 ILE B O 1
ATOM 1348 N N . ALA B 1 12 ? 8.68 0.288 2.66 1 94.81 12 ALA B N 1
ATOM 1349 C CA . ALA B 1 12 ? 7.508 1.067 2.271 1 94.81 12 ALA B CA 1
ATOM 1350 C C . ALA B 1 12 ? 6.32 0.766 3.182 1 94.81 12 ALA B C 1
ATOM 1352 O O . ALA B 1 12 ? 5.535 1.66 3.506 1 94.81 12 ALA B O 1
ATOM 1353 N N . ARG B 1 13 ? 6.176 -0.447 3.584 1 93.06 13 ARG B N 1
ATOM 1354 C CA . ARG B 1 13 ? 5.117 -0.835 4.512 1 93.06 13 ARG B CA 1
ATOM 1355 C C . ARG B 1 13 ? 5.301 -0.162 5.867 1 93.06 13 ARG B C 1
ATOM 1357 O O . ARG B 1 13 ? 4.332 0.276 6.484 1 93.06 13 ARG B O 1
ATOM 1364 N N . GLU B 1 14 ? 6.488 -0.115 6.355 1 94.56 14 GLU B N 1
ATOM 1365 C CA . GLU B 1 14 ? 6.754 0.52 7.641 1 94.56 14 GLU B CA 1
ATOM 1366 C C . GLU B 1 14 ? 6.387 2.002 7.609 1 94.56 14 GLU B C 1
ATOM 1368 O O . GLU B 1 14 ? 5.801 2.52 8.562 1 94.56 14 GLU B O 1
ATOM 1373 N N . VAL B 1 15 ? 6.758 2.664 6.566 1 93.81 15 VAL B N 1
ATOM 1374 C CA . VAL B 1 15 ? 6.426 4.082 6.5 1 93.81 15 VAL B CA 1
ATOM 1375 C C . VAL B 1 15 ? 4.914 4.254 6.367 1 93.81 15 VAL B C 1
ATOM 1377 O O . VAL B 1 15 ? 4.348 5.23 6.867 1 93.81 15 VAL B O 1
ATOM 1380 N N . SER B 1 16 ? 4.246 3.355 5.734 1 92.31 16 SER B N 1
ATOM 1381 C CA . SER B 1 16 ? 2.791 3.396 5.664 1 92.31 16 SER B CA 1
ATOM 1382 C C . SER B 1 16 ? 2.166 3.291 7.051 1 92.31 16 SER B C 1
ATOM 1384 O O . SER B 1 16 ? 1.18 3.967 7.344 1 92.31 16 SER B O 1
ATOM 1386 N N . LYS B 1 17 ? 2.68 2.453 7.859 1 92.62 17 LYS B N 1
ATOM 1387 C CA . LYS B 1 17 ? 2.221 2.355 9.242 1 92.62 17 LYS B CA 1
ATOM 1388 C C . LYS B 1 17 ? 2.348 3.697 9.961 1 92.62 17 LYS B C 1
ATOM 1390 O O . LYS B 1 17 ? 1.459 4.086 10.719 1 92.62 17 LYS B O 1
ATOM 1395 N N . LEU B 1 18 ? 3.457 4.305 9.734 1 91.69 18 LEU B N 1
ATOM 1396 C CA . LEU B 1 18 ? 3.68 5.617 10.328 1 91.69 18 LEU B CA 1
ATOM 1397 C C . LEU B 1 18 ? 2.633 6.617 9.852 1 91.69 18 LEU B C 1
ATOM 1399 O O . LEU B 1 18 ? 2.074 7.367 10.656 1 91.69 18 LEU B O 1
ATOM 1403 N N . THR B 1 19 ? 2.447 6.629 8.555 1 88.31 19 THR B N 1
ATOM 1404 C CA . THR B 1 19 ? 1.479 7.551 7.969 1 88.31 19 THR B CA 1
ATOM 1405 C C . THR B 1 19 ? 0.095 7.336 8.57 1 88.31 19 THR B C 1
ATOM 1407 O O . THR B 1 19 ? -0.572 8.297 8.969 1 88.31 19 THR B O 1
ATOM 1410 N N . LEU B 1 20 ? -0.265 6.121 8.688 1 85.94 20 LEU B N 1
ATOM 1411 C CA . LEU B 1 20 ? -1.561 5.781 9.266 1 85.94 20 LEU B CA 1
ATOM 1412 C C . LEU B 1 20 ? -1.618 6.18 10.742 1 85.94 20 LEU B C 1
ATOM 1414 O O . LEU B 1 20 ? -2.631 6.707 11.203 1 85.94 20 LEU B O 1
ATOM 1418 N N . HIS B 1 21 ? -0.593 5.887 11.391 1 86.44 21 HIS B N 1
ATOM 1419 C CA . HIS B 1 21 ? -0.485 6.246 12.797 1 86.44 21 HIS B CA 1
ATOM 1420 C C . HIS B 1 21 ? -0.643 7.75 13 1 86.44 21 HIS B C 1
ATOM 1422 O O . HIS B 1 21 ? -1.398 8.188 13.867 1 86.44 21 HIS B O 1
ATOM 1428 N N . THR B 1 22 ? 0.043 8.492 12.266 1 84.06 22 THR B N 1
ATOM 1429 C CA . THR B 1 22 ? 0.019 9.945 12.352 1 84.06 22 THR B CA 1
ATOM 1430 C C . THR B 1 22 ? -1.372 10.484 12.023 1 84.06 22 THR B C 1
ATOM 1432 O O . THR B 1 22 ? -1.875 11.375 12.719 1 84.06 22 THR B O 1
ATOM 1435 N N . MET B 1 23 ? -1.983 9.914 11.086 1 82.19 23 MET B N 1
ATOM 1436 C CA . MET B 1 23 ? -3.322 10.328 10.68 1 82.19 23 MET B CA 1
ATOM 1437 C C . MET B 1 23 ? -4.344 10.031 11.773 1 82.19 23 MET B C 1
ATOM 1439 O O . MET B 1 23 ? -5.23 10.844 12.039 1 82.19 23 MET B O 1
ATOM 1443 N N . ARG B 1 24 ? -4.188 8.914 12.32 1 81.44 24 ARG B N 1
ATOM 1444 C CA . ARG B 1 24 ? -5.078 8.531 13.406 1 81.44 24 ARG B CA 1
ATOM 1445 C C . ARG B 1 24 ? -4.973 9.5 14.578 1 81.44 24 ARG B C 1
ATOM 1447 O O . ARG B 1 24 ? -5.977 9.844 15.195 1 81.44 24 ARG B O 1
ATOM 1454 N N . GLU B 1 25 ? -3.848 9.867 14.836 1 81.69 25 GLU B N 1
ATOM 1455 C CA . GLU B 1 25 ? -3.619 10.797 15.938 1 81.69 25 GLU B CA 1
ATOM 1456 C C . GLU B 1 25 ? -4.277 12.141 15.664 1 81.69 25 GLU B C 1
ATOM 1458 O O . GLU B 1 25 ? -4.699 12.836 16.594 1 81.69 25 GLU B O 1
ATOM 1463 N N . GLU B 1 26 ? -4.418 12.414 14.43 1 80.06 26 GLU B N 1
ATOM 1464 C CA . GLU B 1 26 ? -5.039 13.68 14.047 1 80.06 26 GLU B CA 1
ATOM 1465 C C . GLU B 1 26 ? -6.551 13.531 13.906 1 80.06 26 GLU B C 1
ATOM 1467 O O . GLU B 1 26 ? -7.25 14.5 13.594 1 80.06 26 GLU B O 1
ATOM 1472 N N . GLY B 1 27 ? -7.008 12.266 14.031 1 81.31 27 GLY B N 1
ATOM 1473 C CA . GLY B 1 27 ? -8.438 12.008 13.992 1 81.31 27 GLY B CA 1
ATOM 1474 C C . GLY B 1 27 ? -8.984 11.914 12.578 1 81.31 27 GLY B C 1
ATOM 1475 O O . GLY B 1 27 ? -10.172 12.148 12.344 1 81.31 27 GLY B O 1
ATOM 1476 N N . ILE B 1 28 ? -8.117 11.75 11.641 1 84.38 28 ILE B N 1
ATOM 1477 C CA . ILE B 1 28 ? -8.547 11.695 10.25 1 84.38 28 ILE B CA 1
ATOM 1478 C C . ILE B 1 28 ? -8.258 10.312 9.672 1 84.38 28 ILE B C 1
ATOM 1480 O O . ILE B 1 28 ? -7.172 9.758 9.891 1 84.38 28 ILE B O 1
ATOM 1484 N N . GLY B 1 29 ? -9.172 9.68 9.023 1 83.31 29 GLY B N 1
ATOM 1485 C CA . GLY B 1 29 ? -8.969 8.422 8.336 1 83.31 29 GLY B CA 1
ATOM 1486 C C . GLY B 1 29 ? -8.273 8.57 6.996 1 83.31 29 GLY B C 1
ATOM 1487 O O . GLY B 1 29 ? -8.18 9.68 6.461 1 83.31 29 GLY B O 1
ATOM 1488 N N . THR B 1 30 ? -7.832 7.523 6.484 1 80.25 30 THR B N 1
ATOM 1489 C CA . THR B 1 30 ? -7.086 7.539 5.23 1 80.25 30 THR B CA 1
ATOM 1490 C C . THR B 1 30 ? -7.938 8.117 4.102 1 80.25 30 THR B C 1
ATOM 1492 O O . THR B 1 30 ? -7.461 8.945 3.322 1 80.25 30 THR B O 1
ATOM 1495 N N . ALA B 1 31 ? -9.141 7.699 4.043 1 84 31 ALA B N 1
ATOM 1496 C CA . ALA B 1 31 ? -10.047 8.18 2.998 1 84 31 ALA B CA 1
ATOM 1497 C C . ALA B 1 31 ? -10.312 9.672 3.145 1 84 31 ALA B C 1
ATOM 1499 O O . ALA B 1 31 ? -10.445 10.383 2.148 1 84 31 ALA B O 1
ATOM 1500 N N . GLU B 1 32 ? -10.359 10.047 4.328 1 89.75 32 GLU B N 1
ATOM 1501 C CA . GLU B 1 32 ? -10.617 11.453 4.613 1 89.75 32 GLU B CA 1
ATOM 1502 C C . GLU B 1 32 ? -9.406 12.32 4.273 1 89.75 32 GLU B C 1
ATOM 1504 O O . GLU B 1 32 ? -9.547 13.477 3.871 1 89.75 32 GLU B O 1
ATOM 1509 N N . PHE B 1 33 ? -8.367 11.703 4.477 1 85.81 33 PHE B N 1
ATOM 1510 C CA . PHE B 1 33 ? -7.125 12.453 4.277 1 85.81 33 PHE B CA 1
ATOM 1511 C C . PHE B 1 33 ? -7 12.914 2.83 1 85.81 33 PHE B C 1
ATOM 1513 O O . PHE B 1 33 ? -6.703 14.086 2.57 1 85.81 33 PHE B O 1
ATOM 1520 N N . ASP B 1 34 ? -7.137 11.984 1.923 1 86.69 34 ASP B N 1
ATOM 1521 C CA . ASP B 1 34 ? -7.051 12.352 0.513 1 86.69 34 ASP B CA 1
ATOM 1522 C C . ASP B 1 34 ? -8.094 13.406 0.156 1 86.69 34 ASP B C 1
ATOM 1524 O O . ASP B 1 34 ? -7.824 14.312 -0.634 1 86.69 34 ASP B O 1
ATOM 1528 N N . PHE B 1 35 ? -9.195 13.289 0.723 1 93.38 35 PHE B N 1
ATOM 1529 C CA . PHE B 1 35 ? -10.297 14.211 0.483 1 93.38 35 PHE B CA 1
ATOM 1530 C C . PHE B 1 35 ? -9.93 15.617 0.95 1 93.38 35 PHE B C 1
ATOM 1532 O O . PHE B 1 35 ? -10.016 16.578 0.178 1 93.38 35 PHE B O 1
ATOM 1539 N N . ILE B 1 36 ? -9.492 15.734 2.158 1 92.38 36 ILE B N 1
ATOM 1540 C CA . ILE B 1 36 ? -9.203 17.031 2.746 1 92.38 36 ILE B CA 1
ATOM 1541 C C . ILE B 1 36 ? -7.965 17.641 2.084 1 92.38 36 ILE B C 1
ATOM 1543 O O . ILE B 1 36 ? -7.863 18.859 1.938 1 92.38 36 ILE B O 1
ATOM 1547 N N . HIS B 1 37 ? -7.098 16.828 1.654 1 88.75 37 HIS B N 1
ATOM 1548 C CA . HIS B 1 37 ? -5.93 17.312 0.921 1 88.75 37 HIS B CA 1
ATOM 1549 C C . HIS B 1 37 ? -6.34 18 -0.371 1 88.75 37 HIS B C 1
ATOM 1551 O O . HIS B 1 37 ? -5.82 19.078 -0.696 1 88.75 37 HIS B O 1
ATOM 1557 N N . LEU B 1 38 ? -7.223 17.422 -1.096 1 90.94 38 LEU B N 1
ATOM 1558 C CA . LEU B 1 38 ? -7.707 18.016 -2.334 1 90.94 38 LEU B CA 1
ATOM 1559 C C . LEU B 1 38 ? -8.391 19.359 -2.061 1 90.94 38 LEU B C 1
ATOM 1561 O O . LEU B 1 38 ? -8.18 20.328 -2.793 1 90.94 38 LEU B O 1
ATOM 1565 N N . VAL B 1 39 ? -9.164 19.375 -1.02 1 94.69 39 VAL B N 1
ATOM 1566 C CA . VAL B 1 39 ? -9.867 20.594 -0.662 1 94.69 39 VAL B CA 1
ATOM 1567 C C . VAL B 1 39 ? -8.867 21.688 -0.312 1 94.69 39 VAL B C 1
ATOM 1569 O O . VAL B 1 39 ? -9 22.828 -0.758 1 94.69 39 VAL B O 1
ATOM 1572 N N . ARG B 1 40 ? -7.875 21.312 0.485 1 90.75 40 ARG B N 1
ATOM 1573 C CA . ARG B 1 40 ? -6.855 22.266 0.91 1 90.75 40 ARG B CA 1
ATOM 1574 C C . ARG B 1 40 ? -6.129 22.859 -0.291 1 90.75 40 ARG B C 1
ATOM 1576 O O . ARG B 1 40 ? -5.82 24.047 -0.305 1 90.75 40 ARG B O 1
ATOM 1583 N N . ASN B 1 41 ? -5.914 22.125 -1.29 1 90.44 41 ASN B N 1
ATOM 1584 C CA . ASN B 1 41 ? -5.121 22.547 -2.439 1 90.44 41 ASN B CA 1
ATOM 1585 C C . ASN B 1 41 ? -5.996 23.141 -3.535 1 90.44 41 ASN B C 1
ATOM 1587 O O . ASN B 1 41 ? -5.484 23.719 -4.5 1 90.44 41 ASN B O 1
ATOM 1591 N N . ASN B 1 42 ? -7.281 22.984 -3.389 1 94.69 42 ASN B N 1
ATOM 1592 C CA . ASN B 1 42 ? -8.234 23.516 -4.359 1 94.69 42 ASN B CA 1
ATOM 1593 C C . ASN B 1 42 ? -9.43 24.172 -3.674 1 94.69 42 ASN B C 1
ATOM 1595 O O . ASN B 1 42 ? -10.555 23.703 -3.777 1 94.69 42 ASN B O 1
ATOM 1599 N N . PRO B 1 43 ? -9.141 25.312 -3.018 1 96.06 43 PRO B N 1
ATOM 1600 C CA . PRO B 1 43 ? -10.242 25.969 -2.322 1 96.06 43 PRO B CA 1
ATOM 1601 C C . PRO B 1 43 ? -11.445 26.219 -3.229 1 96.06 43 PRO B C 1
ATOM 1603 O O . PRO B 1 43 ? -11.297 26.766 -4.324 1 96.06 43 PRO B O 1
ATOM 1606 N N . GLY B 1 44 ? -12.594 25.812 -2.814 1 96.94 44 GLY B N 1
ATOM 1607 C CA . GLY B 1 44 ? -13.82 26 -3.576 1 96.94 44 GLY B CA 1
ATOM 1608 C C . GLY B 1 44 ? -14.148 24.828 -4.477 1 96.94 44 GLY B C 1
ATOM 1609 O O . GLY B 1 44 ? -15.125 24.859 -5.227 1 96.94 44 GLY B O 1
ATOM 1610 N N . ILE B 1 45 ? -13.383 23.812 -4.367 1 97 45 ILE B N 1
ATOM 1611 C CA . ILE B 1 45 ? -13.633 22.625 -5.176 1 97 45 ILE B CA 1
ATOM 1612 C C . ILE B 1 45 ? -14.969 22 -4.785 1 97 45 ILE B C 1
ATOM 1614 O O . ILE B 1 45 ? -15.344 22.016 -3.607 1 97 45 ILE B O 1
ATOM 1618 N N . THR B 1 46 ? -15.695 21.484 -5.773 1 97.06 46 THR B N 1
ATOM 1619 C CA . THR B 1 46 ? -17 20.859 -5.512 1 97.06 46 THR B CA 1
ATOM 1620 C C . THR B 1 46 ? -16.844 19.359 -5.27 1 97.06 46 THR B C 1
ATOM 1622 O O . THR B 1 46 ? -15.805 18.781 -5.602 1 97.06 46 THR B O 1
ATOM 1625 N N . GLN B 1 47 ? -17.859 18.797 -4.656 1 96 47 GLN B N 1
ATOM 1626 C CA . GLN B 1 47 ? -17.828 17.359 -4.438 1 96 47 GLN B CA 1
ATOM 1627 C C . GLN B 1 47 ? -17.75 16.609 -5.762 1 96 47 GLN B C 1
ATOM 1629 O O . GLN B 1 47 ? -17.125 15.547 -5.852 1 96 47 GLN B O 1
ATOM 1634 N N . ALA B 1 48 ? -18.422 17.125 -6.758 1 95.5 48 ALA B N 1
ATOM 1635 C CA . ALA B 1 48 ? -18.391 16.5 -8.078 1 95.5 48 ALA B CA 1
ATOM 1636 C C . ALA B 1 48 ? -16.969 16.438 -8.625 1 95.5 48 ALA B C 1
ATOM 1638 O O . ALA B 1 48 ? -16.531 15.406 -9.141 1 95.5 48 ALA B O 1
ATOM 1639 N N . GLU B 1 49 ? -16.281 17.5 -8.477 1 96 49 GLU B N 1
ATOM 1640 C CA . GLU B 1 49 ? -14.898 17.562 -8.938 1 96 49 GLU B CA 1
ATOM 1641 C C . GLU B 1 49 ? -14.008 16.609 -8.141 1 96 49 GLU B C 1
ATOM 1643 O O . GLU B 1 49 ? -13.117 15.977 -8.695 1 96 49 GLU B O 1
ATOM 1648 N N . ILE B 1 50 ? -14.211 16.531 -6.875 1 96.31 50 ILE B N 1
ATOM 1649 C CA . ILE B 1 50 ? -13.438 15.648 -6.004 1 96.31 50 ILE B CA 1
ATOM 1650 C C . ILE B 1 50 ? -13.648 14.195 -6.422 1 96.31 50 ILE B C 1
ATOM 1652 O O . ILE B 1 50 ? -12.703 13.414 -6.477 1 96.31 50 ILE B O 1
ATOM 1656 N N . ARG B 1 51 ? -14.875 13.836 -6.727 1 95.88 51 ARG B N 1
ATOM 1657 C CA . ARG B 1 51 ? -15.203 12.477 -7.152 1 95.88 51 ARG B CA 1
ATOM 1658 C C . ARG B 1 51 ? -14.406 12.094 -8.398 1 95.88 51 ARG B C 1
ATOM 1660 O O . ARG B 1 51 ? -13.93 10.961 -8.508 1 95.88 51 ARG B O 1
ATOM 1667 N N . GLU B 1 52 ? -14.25 13.008 -9.266 1 94.5 52 GLU B N 1
ATOM 1668 C CA . GLU B 1 52 ? -13.508 12.766 -10.5 1 94.5 52 GLU B CA 1
ATOM 1669 C C . GLU B 1 52 ? -12.023 12.539 -10.219 1 94.5 52 GLU B C 1
ATOM 1671 O O . GLU B 1 52 ? -11.414 11.641 -10.797 1 94.5 52 GLU B O 1
ATOM 1676 N N . LYS B 1 53 ? -11.492 13.344 -9.359 1 92.19 53 LYS B N 1
ATOM 1677 C CA . LYS B 1 53 ? -10.062 13.297 -9.07 1 92.19 53 LYS B CA 1
ATOM 1678 C C . LYS B 1 53 ? -9.711 12.07 -8.227 1 92.19 53 LYS B C 1
ATOM 1680 O O . LYS B 1 53 ? -8.656 11.469 -8.422 1 92.19 53 LYS B O 1
ATOM 1685 N N . LEU B 1 54 ? -10.555 11.719 -7.301 1 91.25 54 LEU B N 1
ATOM 1686 C CA . LEU B 1 54 ? -10.273 10.609 -6.391 1 91.25 54 LEU B CA 1
ATOM 1687 C C . LEU B 1 54 ? -10.875 9.312 -6.91 1 91.25 54 LEU B C 1
ATOM 1689 O O . LEU B 1 54 ? -10.609 8.242 -6.363 1 91.25 54 LEU B O 1
ATOM 1693 N N . LYS B 1 55 ? -11.719 9.406 -7.895 1 91.12 55 LYS B N 1
ATOM 1694 C CA . LYS B 1 55 ? -12.383 8.242 -8.477 1 91.12 55 LYS B CA 1
ATOM 1695 C C . LYS B 1 55 ? -13.219 7.504 -7.43 1 91.12 55 LYS B C 1
ATOM 1697 O O . LYS B 1 55 ? -13.086 6.289 -7.27 1 91.12 55 LYS B O 1
ATOM 1702 N N . ILE B 1 56 ? -14.102 8.258 -6.785 1 92.12 56 ILE B N 1
ATOM 1703 C CA . ILE B 1 56 ? -15 7.703 -5.781 1 92.12 56 ILE B CA 1
ATOM 1704 C C . ILE B 1 56 ? -16.453 8.039 -6.141 1 92.12 56 ILE B C 1
ATOM 1706 O O . ILE B 1 56 ? -16.703 8.922 -6.965 1 92.12 56 ILE B O 1
ATOM 1710 N N . ASP B 1 57 ? -17.344 7.34 -5.543 1 92.69 57 ASP B N 1
ATOM 1711 C CA . ASP B 1 57 ? -18.75 7.551 -5.895 1 92.69 57 ASP B CA 1
ATOM 1712 C C . ASP B 1 57 ? -19.359 8.648 -5.031 1 92.69 57 ASP B C 1
ATOM 1714 O O . ASP B 1 57 ? -18.719 9.172 -4.117 1 92.69 57 ASP B O 1
ATOM 1718 N N . LYS B 1 58 ? -20.609 8.938 -5.402 1 94.62 58 LYS B N 1
ATOM 1719 C CA . LYS B 1 58 ? -21.297 10.055 -4.777 1 94.62 58 LYS B CA 1
ATOM 1720 C C . LYS B 1 58 ? -21.484 9.828 -3.283 1 94.62 58 LYS B C 1
ATOM 1722 O O . LYS B 1 58 ? -21.328 10.75 -2.48 1 94.62 58 LYS B O 1
ATOM 1727 N N . GLY B 1 59 ? -21.844 8.68 -2.969 1 95.94 59 GLY B N 1
ATOM 1728 C CA . GLY B 1 59 ? -22.062 8.352 -1.569 1 95.94 59 GLY B CA 1
ATOM 1729 C C . GLY B 1 59 ? -20.812 8.484 -0.721 1 95.94 59 GLY B C 1
ATOM 1730 O O . GLY B 1 59 ? -20.875 9.031 0.385 1 95.94 59 GLY B O 1
ATOM 1731 N N . ALA B 1 60 ? -19.703 8.023 -1.2 1 94.5 60 ALA B N 1
ATOM 1732 C CA . ALA B 1 60 ? -18.422 8.117 -0.507 1 94.5 60 ALA B CA 1
ATOM 1733 C C . ALA B 1 60 ? -18.016 9.578 -0.323 1 94.5 60 ALA B C 1
ATOM 1735 O O . ALA B 1 60 ? -17.547 9.961 0.75 1 94.5 60 ALA B O 1
ATOM 1736 N N . ALA B 1 61 ? -18.156 10.266 -1.352 1 96.25 61 ALA B N 1
ATOM 1737 C CA . ALA B 1 61 ? -17.797 11.68 -1.281 1 96.25 61 ALA B CA 1
ATOM 1738 C C . ALA B 1 61 ? -18.625 12.406 -0.229 1 96.25 61 ALA B C 1
ATOM 1740 O O . ALA B 1 61 ? -18.094 13.172 0.577 1 96.25 61 ALA B O 1
ATOM 1741 N N . ALA B 1 62 ? -19.938 12.141 -0.27 1 96.06 62 ALA B N 1
ATOM 1742 C CA . ALA B 1 62 ? -20.844 12.789 0.677 1 96.06 62 ALA B CA 1
ATOM 1743 C C . ALA B 1 62 ? -20.5 12.422 2.115 1 96.06 62 ALA B C 1
ATOM 1745 O O . ALA B 1 62 ? -20.469 13.281 2.998 1 96.06 62 ALA B O 1
ATOM 1746 N N . ARG B 1 63 ? -20.219 11.234 2.299 1 96.44 63 ARG B N 1
ATOM 1747 C CA . ARG B 1 63 ? -19.875 10.75 3.633 1 96.44 63 ARG B CA 1
ATOM 1748 C C . ARG B 1 63 ? -18.578 11.375 4.133 1 96.44 63 ARG B C 1
ATOM 1750 O O . ARG B 1 63 ? -18.484 11.789 5.285 1 96.44 63 ARG B O 1
ATOM 1757 N N . ARG B 1 64 ? -17.578 11.406 3.334 1 96 64 ARG B N 1
ATOM 1758 C CA . ARG B 1 64 ? -16.297 11.977 3.717 1 96 64 ARG B CA 1
ATOM 1759 C C . ARG B 1 64 ? -16.422 13.469 3.992 1 96 64 ARG B C 1
ATOM 1761 O O . ARG B 1 64 ? -15.836 13.977 4.957 1 96 64 ARG B O 1
ATOM 1768 N N . ALA B 1 65 ? -17.188 14.117 3.123 1 96.56 65 ALA B N 1
ATOM 1769 C CA . ALA B 1 65 ? -17.406 15.547 3.33 1 96.56 65 ALA B CA 1
ATOM 1770 C C . ALA B 1 65 ? -18.109 15.805 4.66 1 96.56 65 ALA B C 1
ATOM 1772 O O . ALA B 1 65 ? -17.688 16.672 5.426 1 96.56 65 ALA B O 1
ATOM 1773 N N . ALA B 1 66 ? -19.156 15.078 4.855 1 96.5 66 ALA B N 1
ATOM 1774 C CA . ALA B 1 66 ? -19.922 15.234 6.082 1 96.5 66 ALA B CA 1
ATOM 1775 C C . ALA B 1 66 ? -19.062 14.961 7.312 1 96.5 66 ALA B C 1
ATOM 1777 O O . ALA B 1 66 ? -19.125 15.703 8.297 1 96.5 66 ALA B O 1
ATOM 1778 N N . SER B 1 67 ? -18.297 13.93 7.266 1 96.25 67 SER B N 1
ATOM 1779 C CA . SER B 1 67 ? -17.438 13.562 8.375 1 96.25 67 SER B CA 1
ATOM 1780 C C . SER B 1 67 ? -16.391 14.648 8.656 1 96.25 67 SER B C 1
ATOM 1782 O O . SER B 1 67 ? -16.203 15.047 9.805 1 96.25 67 SER B O 1
ATOM 1784 N N . LEU B 1 68 ? -15.789 15.078 7.652 1 95.56 68 LEU B N 1
ATOM 1785 C CA . LEU B 1 68 ? -14.758 16.109 7.77 1 95.56 68 LEU B CA 1
ATOM 1786 C C . LEU B 1 68 ? -15.344 17.422 8.281 1 95.56 68 LEU B C 1
ATOM 1788 O O . LEU B 1 68 ? -14.703 18.125 9.062 1 95.56 68 LEU B O 1
ATOM 1792 N N . GLU B 1 69 ? -16.562 17.719 7.789 1 96.56 69 GLU B N 1
ATOM 1793 C CA . GLU B 1 69 ? -17.25 18.906 8.281 1 96.56 69 GLU B CA 1
ATOM 1794 C C . GLU B 1 69 ? -17.578 18.781 9.766 1 96.56 69 GLU B C 1
ATOM 1796 O O . GLU B 1 69 ? -17.344 19.719 10.539 1 96.56 69 GLU B O 1
ATOM 1801 N N . ALA B 1 70 ? -18.078 17.672 10.125 1 96.06 70 ALA B N 1
ATOM 1802 C CA . ALA B 1 70 ? -18.438 17.406 11.516 1 96.06 70 ALA B CA 1
ATOM 1803 C C . ALA B 1 70 ? -17.203 17.5 12.414 1 96.06 70 ALA B C 1
ATOM 1805 O O . ALA B 1 70 ? -17.297 17.984 13.555 1 96.06 70 ALA B O 1
ATOM 1806 N N . LYS B 1 71 ? -16.062 17.156 11.922 1 93.88 71 LYS B N 1
ATOM 1807 C CA . LYS B 1 71 ? -14.82 17.156 12.688 1 93.88 71 LYS B CA 1
ATOM 1808 C C . LYS B 1 71 ? -14.148 18.531 12.641 1 93.88 71 LYS B C 1
ATOM 1810 O O . LYS B 1 71 ? -13.125 18.75 13.289 1 93.88 71 LYS B O 1
ATOM 1815 N N . GLY B 1 72 ? -14.734 19.406 11.805 1 94.44 72 GLY B N 1
ATOM 1816 C CA . GLY B 1 72 ? -14.266 20.781 11.773 1 94.44 72 GLY B CA 1
ATOM 1817 C C . GLY B 1 72 ? -13.141 21 10.789 1 94.44 72 GLY B C 1
ATOM 1818 O O . GLY B 1 72 ? -12.398 21.984 10.898 1 94.44 72 GLY B O 1
ATOM 1819 N N . PHE B 1 73 ? -12.953 20.141 9.812 1 94.44 73 PHE B N 1
ATOM 1820 C CA . PHE B 1 73 ? -11.836 20.25 8.883 1 94.44 73 PHE B CA 1
ATOM 1821 C C . PHE B 1 73 ? -12.266 20.953 7.598 1 94.44 73 PHE B C 1
ATOM 1823 O O . PHE B 1 73 ? -11.422 21.438 6.832 1 94.44 73 PHE B O 1
ATOM 1830 N N . LEU B 1 74 ? -13.602 20.906 7.316 1 95.5 74 LEU B N 1
ATOM 1831 C CA . LEU B 1 74 ? -14.055 21.531 6.086 1 95.5 74 LEU B CA 1
ATOM 1832 C C . LEU B 1 74 ? -15.359 22.297 6.316 1 95.5 74 LEU B C 1
ATOM 1834 O O . LEU B 1 74 ? -16.109 21.969 7.242 1 95.5 74 LEU B O 1
ATOM 1838 N N . THR B 1 75 ? -15.594 23.297 5.551 1 97.31 75 THR B N 1
ATOM 1839 C CA . THR B 1 75 ? -16.859 24.047 5.5 1 97.31 75 THR B CA 1
ATOM 1840 C C . THR B 1 75 ? -17.422 24.047 4.086 1 97.31 75 THR B C 1
ATOM 1842 O O . THR B 1 75 ? -16.703 23.828 3.117 1 97.31 75 THR B O 1
ATOM 1845 N N . ARG B 1 76 ? -18.672 24.188 4.074 1 96.44 76 ARG B N 1
ATOM 1846 C CA . ARG B 1 76 ? -19.375 24.266 2.797 1 96.44 76 ARG B CA 1
ATOM 1847 C C . ARG B 1 76 ? -20 25.641 2.586 1 96.44 76 ARG B C 1
ATOM 1849 O O . ARG B 1 76 ? -20.516 26.234 3.527 1 96.44 76 ARG B O 1
ATOM 1856 N N . GLU B 1 77 ? -19.875 26.094 1.419 1 96.12 77 GLU B N 1
ATOM 1857 C CA . GLU B 1 77 ? -20.531 27.328 1.04 1 96.12 77 GLU B CA 1
ATOM 1858 C C . GLU B 1 77 ? -21.391 27.141 -0.204 1 96.12 77 GLU B C 1
ATOM 1860 O O . GLU B 1 77 ? -21.109 26.281 -1.035 1 96.12 77 GLU B O 1
ATOM 1865 N N . LYS B 1 78 ? -22.375 28 -0.292 1 94.75 78 LYS B N 1
ATOM 1866 C CA . LYS B 1 78 ? -23.234 27.953 -1.467 1 94.75 78 LYS B CA 1
ATOM 1867 C C . LYS B 1 78 ? -22.469 28.328 -2.732 1 94.75 78 LYS B C 1
ATOM 1869 O O . LYS B 1 78 ? -21.656 29.25 -2.721 1 94.75 78 LYS B O 1
ATOM 1874 N N . ASN B 1 79 ? -22.719 27.609 -3.775 1 93.88 79 ASN B N 1
ATOM 1875 C CA . ASN B 1 79 ? -22.156 27.906 -5.086 1 93.88 79 ASN B CA 1
ATOM 1876 C C . ASN B 1 79 ? -23.016 28.922 -5.848 1 93.88 79 ASN B C 1
ATOM 1878 O O . ASN B 1 79 ? -24.141 28.609 -6.227 1 93.88 79 ASN B O 1
ATOM 1882 N N . PRO B 1 80 ? -22.531 30.016 -6.004 1 92.62 80 PRO B N 1
ATOM 1883 C CA . PRO B 1 80 ? -23.344 31.031 -6.688 1 92.62 80 PRO B CA 1
ATOM 1884 C C . PRO B 1 80 ? -23.641 30.672 -8.141 1 92.62 80 PRO B C 1
ATOM 1886 O O . PRO B 1 80 ? -24.641 31.109 -8.703 1 92.62 80 PRO B O 1
ATOM 1889 N N . GLN B 1 81 ? -22.875 29.875 -8.68 1 92 81 GLN B N 1
ATOM 1890 C CA . GLN B 1 81 ? -23 29.531 -10.094 1 92 81 GLN B CA 1
ATOM 1891 C C . GLN B 1 81 ? -23.875 28.312 -10.297 1 92 81 GLN B C 1
ATOM 1893 O O . GLN B 1 81 ? -24.391 28.078 -11.391 1 92 81 GLN B O 1
ATOM 1898 N N . ASP B 1 82 ? -23.938 27.562 -9.352 1 89.75 82 ASP B N 1
ATOM 1899 C CA . ASP B 1 82 ? -24.703 26.312 -9.414 1 89.75 82 ASP B CA 1
ATOM 1900 C C . ASP B 1 82 ? -25.359 26 -8.07 1 89.75 82 ASP B C 1
ATOM 1902 O O . ASP B 1 82 ? -24.719 25.453 -7.168 1 89.75 82 ASP B O 1
ATOM 1906 N N . GLY B 1 83 ? -26.641 26.203 -7.906 1 86.25 83 GLY B N 1
ATOM 1907 C CA . GLY B 1 83 ? -27.375 26.031 -6.664 1 86.25 83 GLY B CA 1
ATOM 1908 C C . GLY B 1 83 ? -27.359 24.609 -6.148 1 86.25 83 GLY B C 1
ATOM 1909 O O . GLY B 1 83 ? -27.625 24.359 -4.969 1 86.25 83 GLY B O 1
ATOM 1910 N N . ARG B 1 84 ? -27.016 23.656 -6.969 1 87.38 84 ARG B N 1
ATOM 1911 C CA . ARG B 1 84 ? -27.062 22.25 -6.574 1 87.38 84 ARG B CA 1
ATOM 1912 C C . ARG B 1 84 ? -25.703 21.797 -6.039 1 87.38 84 ARG B C 1
ATOM 1914 O O . ARG B 1 84 ? -25.594 20.703 -5.473 1 87.38 84 ARG B O 1
ATOM 1921 N N . SER B 1 85 ? -24.828 22.719 -6.281 1 92.62 85 SER B N 1
ATOM 1922 C CA . SER B 1 85 ? -23.484 22.344 -5.824 1 92.62 85 SER B CA 1
ATOM 1923 C C . SER B 1 85 ? -23.031 23.234 -4.668 1 92.62 85 SER B C 1
ATOM 1925 O O . SER B 1 85 ? -23.578 24.312 -4.457 1 92.62 85 SER B O 1
ATOM 1927 N N . GLN B 1 86 ? -22.172 22.703 -3.871 1 95.62 86 GLN B N 1
ATOM 1928 C CA . GLN B 1 86 ? -21.562 23.453 -2.773 1 95.62 86 GLN B CA 1
ATOM 1929 C C . GLN B 1 86 ? -20.047 23.578 -2.971 1 95.62 86 GLN B C 1
ATOM 1931 O O . GLN B 1 86 ? -19.406 22.672 -3.512 1 95.62 86 GLN B O 1
ATOM 1936 N N . LEU B 1 87 ? -19.578 24.672 -2.572 1 97.56 87 LEU B N 1
ATOM 1937 C CA . LEU B 1 87 ? -18.141 24.906 -2.586 1 97.56 87 LEU B CA 1
ATOM 1938 C C . LEU B 1 87 ? -17.516 24.469 -1.264 1 97.56 87 LEU B C 1
ATOM 1940 O O . LEU B 1 87 ? -18 24.828 -0.192 1 97.56 87 LEU B O 1
ATOM 1944 N N . LEU B 1 88 ? -16.422 23.734 -1.366 1 98.06 88 LEU B N 1
ATOM 1945 C CA . LEU B 1 88 ? -15.773 23.203 -0.173 1 98.06 88 LEU B CA 1
ATOM 1946 C C . LEU B 1 88 ? -14.492 23.969 0.132 1 98.06 88 LEU B C 1
ATOM 1948 O O . LEU B 1 88 ? -13.711 24.266 -0.775 1 98.06 88 LEU B O 1
ATOM 1952 N N . TYR B 1 89 ? -14.328 24.281 1.436 1 97.38 89 TYR B N 1
ATOM 1953 C CA . TYR B 1 89 ? -13.141 25 1.89 1 97.38 89 TYR B CA 1
ATOM 1954 C C . TYR B 1 89 ? -12.539 24.312 3.115 1 97.38 89 TYR B C 1
ATOM 1956 O O . TYR B 1 89 ? -13.258 23.859 3.998 1 97.38 89 TYR B O 1
ATOM 1964 N N . ALA B 1 90 ? -11.219 24.344 3.107 1 95.75 90 ALA B N 1
ATOM 1965 C CA . ALA B 1 90 ? -10.523 23.844 4.293 1 95.75 90 ALA B CA 1
ATOM 1966 C C . ALA B 1 90 ? -10.57 24.875 5.426 1 95.75 90 ALA B C 1
ATOM 1968 O O . ALA B 1 90 ? -10.477 26.078 5.191 1 95.75 90 ALA B O 1
ATOM 1969 N N . THR B 1 91 ? -10.727 24.375 6.633 1 95.5 91 THR B N 1
ATOM 1970 C CA . THR B 1 91 ? -10.664 25.234 7.805 1 95.5 91 THR B CA 1
ATOM 1971 C C . THR B 1 91 ? -9.227 25.453 8.25 1 95.5 91 THR B C 1
ATOM 1973 O O . THR B 1 91 ? -8.305 24.844 7.703 1 95.5 91 THR B O 1
ATOM 1976 N N . GLU B 1 92 ? -9.039 26.344 9.266 1 90.56 92 GLU B N 1
ATOM 1977 C CA . GLU B 1 92 ? -7.723 26.547 9.867 1 90.56 92 GLU B CA 1
ATOM 1978 C C . GLU B 1 92 ? -7.191 25.25 10.477 1 90.56 92 GLU B C 1
ATOM 1980 O O . GLU B 1 92 ? -5.992 24.969 10.414 1 90.56 92 GLU B O 1
ATOM 1985 N N . LYS B 1 93 ? -8.094 24.516 11.023 1 87.69 93 LYS B N 1
ATOM 1986 C CA . LYS B 1 93 ? -7.738 23.219 11.594 1 87.69 93 LYS B CA 1
ATOM 1987 C C . LYS B 1 93 ? -7.164 22.281 10.539 1 87.69 93 LYS B C 1
ATOM 1989 O O . LYS B 1 93 ? -6.191 21.578 10.797 1 87.69 93 LYS B O 1
ATOM 1994 N N . ALA B 1 94 ? -7.773 22.312 9.391 1 87.81 94 ALA B N 1
ATOM 1995 C CA . ALA B 1 94 ? -7.332 21.453 8.289 1 87.81 94 ALA B CA 1
ATOM 1996 C C . ALA B 1 94 ? -5.973 21.891 7.762 1 87.81 94 ALA B C 1
ATOM 1998 O O . ALA B 1 94 ? -5.164 21.062 7.328 1 87.81 94 ALA B O 1
ATOM 1999 N N . GLU B 1 95 ? -5.789 23.172 7.84 1 83.12 95 GLU B N 1
ATOM 2000 C CA . GLU B 1 95 ? -4.52 23.719 7.367 1 83.12 95 GLU B CA 1
ATOM 2001 C C . GLU B 1 95 ? -3.367 23.281 8.273 1 83.12 95 GLU B C 1
ATOM 2003 O O . GLU B 1 95 ? -2.217 23.219 7.828 1 83.12 95 GLU B O 1
ATOM 2008 N N . LYS B 1 96 ? -3.75 23.047 9.484 1 75.19 96 LYS B N 1
ATOM 2009 C CA . LYS B 1 96 ? -2.742 22.625 10.461 1 75.19 96 LYS B CA 1
ATOM 2010 C C . LYS B 1 96 ? -2.4 21.141 10.289 1 75.19 96 LYS B C 1
ATOM 2012 O O . LYS B 1 96 ? -1.457 20.656 10.914 1 75.19 96 LYS B O 1
ATOM 2017 N N . LEU B 1 97 ? -3.393 20.625 9.562 1 73.12 97 LEU B N 1
ATOM 2018 C CA . LEU B 1 97 ? -3.035 19.234 9.281 1 73.12 97 LEU B CA 1
ATOM 2019 C C . LEU B 1 97 ? -1.691 19.156 8.562 1 73.12 97 LEU B C 1
ATOM 2021 O O . LEU B 1 97 ? -1.487 19.812 7.543 1 73.12 97 LEU B O 1
ATOM 2025 N N . ARG B 1 98 ? -0.681 19.281 9.406 1 58.53 98 ARG B N 1
ATOM 2026 C CA . ARG B 1 98 ? 0.718 19.484 9.055 1 58.53 98 ARG B CA 1
ATOM 2027 C C . ARG B 1 98 ? 1.143 18.562 7.922 1 58.53 98 ARG B C 1
ATOM 2029 O O . ARG B 1 98 ? 1.885 18.969 7.023 1 58.53 98 ARG B O 1
ATOM 2036 N N . ASN B 1 99 ? 0.747 17.328 8.016 1 63.38 99 ASN B N 1
ATOM 2037 C CA . ASN B 1 99 ? 1.591 16.5 7.164 1 63.38 99 ASN B CA 1
ATOM 2038 C C . ASN B 1 99 ? 0.771 15.766 6.102 1 63.38 99 ASN B C 1
ATOM 2040 O O . ASN B 1 99 ? -0.288 15.211 6.398 1 63.38 99 ASN B O 1
ATOM 2044 N N . SER B 1 100 ? 1.098 16.266 4.875 1 73.19 100 SER B N 1
ATOM 2045 C CA . SER B 1 100 ? 0.632 15.406 3.791 1 73.19 100 SER B CA 1
ATOM 2046 C C . SER B 1 100 ? 1.277 14.023 3.865 1 73.19 100 SER B C 1
ATOM 2048 O O . SER B 1 100 ? 2.268 13.836 4.574 1 73.19 100 SER B O 1
ATOM 2050 N N . LYS B 1 101 ? 0.565 13.031 3.32 1 80.69 101 LYS B N 1
ATOM 2051 C CA . LYS B 1 101 ? 1.171 11.703 3.219 1 80.69 101 LYS B CA 1
ATOM 2052 C C . LYS B 1 101 ? 2.602 11.797 2.695 1 80.69 101 LYS B C 1
ATOM 2054 O O . LYS B 1 101 ? 3.512 11.18 3.258 1 80.69 101 LYS B O 1
ATOM 2059 N N . ALA B 1 102 ? 2.74 12.633 1.658 1 81.62 102 ALA B N 1
ATOM 2060 C CA . ALA B 1 102 ? 4.059 12.836 1.062 1 81.62 102 ALA B CA 1
ATOM 2061 C C . ALA B 1 102 ? 5.02 13.469 2.062 1 81.62 102 ALA B C 1
ATOM 2063 O O . ALA B 1 102 ? 6.203 13.125 2.102 1 81.62 102 ALA B O 1
ATOM 2064 N N . GLY B 1 103 ? 4.484 14.391 2.826 1 83.31 103 GLY B N 1
ATOM 2065 C CA . GLY B 1 103 ? 5.312 15.039 3.832 1 83.31 103 GLY B CA 1
ATOM 2066 C C . GLY B 1 103 ? 5.777 14.086 4.922 1 83.31 103 GLY B C 1
ATOM 2067 O O . GLY B 1 103 ? 6.945 14.117 5.316 1 83.31 103 GLY B O 1
ATOM 2068 N N . ILE B 1 104 ? 4.859 13.297 5.418 1 86.5 104 ILE B N 1
ATOM 2069 C CA . ILE B 1 104 ? 5.191 12.32 6.449 1 86.5 104 ILE B CA 1
ATOM 2070 C C . ILE B 1 104 ? 6.242 11.344 5.918 1 86.5 104 ILE B C 1
ATOM 2072 O O . ILE B 1 104 ? 7.227 11.055 6.598 1 86.5 104 ILE B O 1
ATOM 2076 N N . GLU B 1 105 ? 6.031 10.898 4.738 1 90.12 105 GLU B N 1
ATOM 2077 C CA . GLU B 1 105 ? 6.965 9.953 4.129 1 90.12 105 GLU B CA 1
ATOM 2078 C C . GLU B 1 105 ? 8.344 10.586 3.955 1 90.12 105 GLU B C 1
ATOM 2080 O O . GLU B 1 105 ? 9.367 9.93 4.195 1 90.12 105 GLU B O 1
ATOM 2085 N N . ALA B 1 106 ? 8.344 11.836 3.52 1 88.88 106 ALA B N 1
ATOM 2086 C CA . ALA B 1 106 ? 9.609 12.531 3.322 1 88.88 106 ALA B CA 1
ATOM 2087 C C . ALA B 1 106 ? 10.406 12.602 4.621 1 88.88 106 ALA B C 1
ATOM 2089 O O . ALA B 1 106 ? 11.609 12.336 4.637 1 88.88 106 ALA B O 1
ATOM 2090 N N . VAL B 1 107 ? 9.75 12.977 5.703 1 89.19 107 VAL B N 1
ATOM 2091 C CA . VAL B 1 107 ? 10.398 13.07 7.004 1 89.19 107 VAL B CA 1
ATOM 2092 C C . VAL B 1 107 ? 10.922 11.695 7.418 1 89.19 107 VAL B C 1
ATOM 2094 O O . VAL B 1 107 ? 12.039 11.578 7.93 1 89.19 107 VAL B O 1
ATOM 2097 N N . PHE B 1 108 ? 10.156 10.695 7.234 1 93.81 108 PHE B N 1
ATOM 2098 C CA . PHE B 1 108 ? 10.539 9.328 7.562 1 93.81 108 PHE B CA 1
ATOM 2099 C C . PHE B 1 108 ? 11.805 8.922 6.812 1 93.81 108 PHE B C 1
ATOM 2101 O O . PHE B 1 108 ? 12.75 8.406 7.414 1 93.81 108 PHE B O 1
ATOM 2108 N N . TYR B 1 109 ? 11.828 9.125 5.508 1 94.88 109 TYR B N 1
ATOM 2109 C CA . TYR B 1 109 ? 12.961 8.695 4.695 1 94.88 109 TYR B CA 1
ATOM 2110 C C . TYR B 1 109 ? 14.203 9.516 5.023 1 94.88 109 TYR B C 1
ATOM 2112 O O . TYR B 1 109 ? 15.32 8.992 4.984 1 94.88 109 TYR B O 1
ATOM 2120 N N . GLU B 1 110 ? 13.992 10.82 5.266 1 92.5 110 GLU B N 1
ATOM 2121 C CA . GLU B 1 110 ? 15.117 11.633 5.703 1 92.5 110 GLU B CA 1
ATOM 2122 C C . GLU B 1 110 ? 15.734 11.078 6.984 1 92.5 110 GLU B C 1
ATOM 2124 O O . GLU B 1 110 ? 16.953 10.93 7.082 1 92.5 110 GLU B O 1
ATOM 2129 N N . TRP B 1 111 ? 14.906 10.828 7.934 1 93.62 111 TRP B N 1
ATOM 2130 C CA . TRP B 1 111 ? 15.344 10.227 9.195 1 93.62 111 TRP B CA 1
ATOM 2131 C C . TRP B 1 111 ? 16.016 8.883 8.945 1 93.62 111 TRP B C 1
ATOM 2133 O O . TRP B 1 111 ? 17.094 8.617 9.484 1 93.62 111 TRP B O 1
ATOM 2143 N N . LEU B 1 112 ? 15.445 8.023 8.18 1 95.06 112 LEU B N 1
ATOM 2144 C CA . LEU B 1 112 ? 15.922 6.672 7.918 1 95.06 112 LEU B CA 1
ATOM 2145 C C . LEU B 1 112 ? 17.297 6.695 7.273 1 95.06 112 LEU B C 1
ATOM 2147 O O . LEU B 1 112 ? 18.203 5.957 7.691 1 95.06 112 LEU B O 1
ATOM 2151 N N . LEU B 1 113 ? 17.516 7.527 6.277 1 94.56 113 LEU B N 1
ATOM 2152 C CA . LEU B 1 113 ? 18.734 7.551 5.473 1 94.56 113 LEU B CA 1
ATOM 2153 C C . LEU B 1 113 ? 19.844 8.297 6.195 1 94.56 113 LEU B C 1
ATOM 2155 O O . LEU B 1 113 ? 21.016 8.203 5.816 1 94.56 113 LEU B O 1
ATOM 2159 N N . ALA B 1 114 ? 19.438 9.094 7.176 1 92.44 114 ALA B N 1
ATOM 2160 C CA . ALA B 1 114 ? 20.422 9.852 7.934 1 92.44 114 ALA B CA 1
ATOM 2161 C C . ALA B 1 114 ? 21.422 8.93 8.633 1 92.44 114 ALA B C 1
ATOM 2163 O O . ALA B 1 114 ? 22.484 9.367 9.07 1 92.44 114 ALA B O 1
ATOM 2164 N N . GLU B 1 115 ? 21.031 7.68 8.781 1 90.25 115 GLU B N 1
ATOM 2165 C CA . GLU B 1 115 ? 21.906 6.68 9.398 1 90.25 115 GLU B CA 1
ATOM 2166 C C . GLU B 1 115 ? 23.125 6.387 8.516 1 90.25 115 GLU B C 1
ATOM 2168 O O . GLU B 1 115 ? 24.156 5.918 9.008 1 90.25 115 GLU B O 1
ATOM 2173 N N . LEU B 1 116 ? 23.078 6.656 7.25 1 93.06 116 LEU B N 1
ATOM 2174 C CA . LEU B 1 116 ? 24.156 6.367 6.305 1 93.06 116 LEU B CA 1
ATOM 2175 C C . LEU B 1 116 ? 25.125 7.539 6.207 1 93.06 116 LEU B C 1
ATOM 2177 O O . LEU B 1 116 ? 24.703 8.703 6.25 1 93.06 116 LEU B O 1
ATOM 2181 N N . PRO B 1 117 ? 26.406 7.246 6.043 1 93.75 117 PRO B N 1
ATOM 2182 C CA . PRO B 1 117 ? 27.344 8.32 5.715 1 93.75 117 PRO B CA 1
ATOM 2183 C C . PRO B 1 117 ? 26.938 9.086 4.453 1 93.75 117 PRO B C 1
ATOM 2185 O O . PRO B 1 117 ? 26.344 8.508 3.539 1 93.75 117 PRO B O 1
ATOM 2188 N N . GLU B 1 118 ? 27.312 10.336 4.398 1 91.5 118 GLU B N 1
ATOM 2189 C CA . GLU B 1 118 ? 26.875 11.234 3.34 1 91.5 118 GLU B CA 1
ATOM 2190 C C . GLU B 1 118 ? 27.188 10.664 1.959 1 91.5 118 GLU B C 1
ATOM 2192 O O . GLU B 1 118 ? 26.344 10.695 1.062 1 91.5 118 GLU B O 1
ATOM 2197 N N . ASP B 1 119 ? 28.359 10.172 1.78 1 91.5 119 ASP B N 1
ATOM 2198 C CA . ASP B 1 119 ? 28.766 9.633 0.485 1 91.5 119 ASP B CA 1
ATOM 2199 C C . ASP B 1 119 ? 27.953 8.391 0.126 1 91.5 119 ASP B C 1
ATOM 2201 O O . ASP B 1 119 ? 27.531 8.227 -1.023 1 91.5 119 ASP B O 1
ATOM 2205 N N . GLU B 1 120 ? 27.703 7.539 1.077 1 91.44 120 GLU B N 1
ATOM 2206 C CA . GLU B 1 120 ? 26.906 6.332 0.869 1 91.44 120 GLU B CA 1
ATOM 2207 C C . GLU B 1 120 ? 25.453 6.68 0.591 1 91.44 120 GLU B C 1
ATOM 2209 O O . GLU B 1 120 ? 24.797 6.051 -0.251 1 91.44 120 GLU B O 1
ATOM 2214 N N . ARG B 1 121 ? 25.031 7.668 1.267 1 92.5 121 ARG B N 1
ATOM 2215 C CA . ARG B 1 121 ? 23.656 8.117 1.096 1 92.5 121 ARG B CA 1
ATOM 2216 C C . ARG B 1 121 ? 23.422 8.641 -0.318 1 92.5 121 ARG B C 1
ATOM 2218 O O . ARG B 1 121 ? 22.422 8.297 -0.953 1 92.5 121 ARG B O 1
ATOM 2225 N N . THR B 1 122 ? 24.312 9.461 -0.75 1 91.75 122 THR B N 1
ATOM 2226 C CA . THR B 1 122 ? 24.203 10.039 -2.088 1 91.75 122 THR B CA 1
ATOM 2227 C C . THR B 1 122 ? 24.203 8.938 -3.146 1 91.75 122 THR B C 1
ATOM 2229 O O . THR B 1 122 ? 23.359 8.945 -4.051 1 91.75 122 THR B O 1
ATOM 2232 N N . TYR B 1 123 ? 25.125 7.996 -2.986 1 91 123 TYR B N 1
ATOM 2233 C CA . TYR B 1 123 ? 25.203 6.887 -3.932 1 91 123 TYR B CA 1
ATOM 2234 C C . TYR B 1 123 ? 23.938 6.039 -3.885 1 91 123 TYR B C 1
ATOM 2236 O O . TYR B 1 123 ? 23.391 5.668 -4.926 1 91 123 TYR B O 1
ATOM 2244 N N . PHE B 1 124 ? 23.547 5.766 -2.682 1 92.94 124 PHE B N 1
ATOM 2245 C CA . PHE B 1 124 ? 22.344 4.961 -2.49 1 92.94 124 PHE B CA 1
ATOM 2246 C C . PHE B 1 124 ? 21.141 5.609 -3.162 1 92.94 124 PHE B C 1
ATOM 2248 O O . PHE B 1 124 ? 20.375 4.945 -3.869 1 92.94 124 PHE B O 1
ATOM 2255 N N . CYS B 1 125 ? 20.969 6.883 -3.02 1 92.5 125 CYS B N 1
ATOM 2256 C CA . CYS B 1 125 ? 19.859 7.617 -3.607 1 92.5 125 CYS B CA 1
ATOM 2257 C C . CYS B 1 125 ? 19.953 7.633 -5.129 1 92.5 125 CYS B C 1
ATOM 2259 O O . CYS B 1 125 ? 18.938 7.578 -5.824 1 92.5 125 CYS B O 1
ATOM 2261 N N . GLN B 1 126 ? 21.141 7.699 -5.602 1 92.44 126 GLN B N 1
ATOM 2262 C CA . GLN B 1 126 ? 21.328 7.656 -7.047 1 92.44 126 GLN B CA 1
ATOM 2263 C C . GLN B 1 126 ? 20.891 6.309 -7.621 1 92.44 126 GLN B C 1
ATOM 2265 O O . GLN B 1 126 ? 20.25 6.258 -8.664 1 92.44 126 GLN B O 1
ATOM 2270 N N . VAL B 1 127 ? 21.328 5.266 -6.961 1 92.94 127 VAL B N 1
ATOM 2271 C CA . VAL B 1 127 ? 20.938 3.922 -7.387 1 92.94 127 VAL B CA 1
ATOM 2272 C C . VAL B 1 127 ? 19.422 3.775 -7.324 1 92.94 127 VAL B C 1
ATOM 2274 O O . VAL B 1 127 ? 18.797 3.266 -8.266 1 92.94 127 VAL B O 1
ATOM 2277 N N . LEU B 1 128 ? 18.766 4.27 -6.266 1 94.06 128 LEU B N 1
ATOM 2278 C CA . LEU B 1 128 ? 17.312 4.219 -6.117 1 94.06 128 LEU B CA 1
ATOM 2279 C C . LEU B 1 128 ? 16.625 4.938 -7.27 1 94.06 128 LEU B C 1
ATOM 2281 O O . LEU B 1 128 ? 15.617 4.453 -7.797 1 94.06 128 LEU B O 1
ATOM 2285 N N . ASN B 1 129 ? 17.141 6.07 -7.582 1 93.5 129 ASN B N 1
ATOM 2286 C CA . ASN B 1 129 ? 16.562 6.824 -8.695 1 93.5 129 ASN B CA 1
ATOM 2287 C C . ASN B 1 129 ? 16.641 6.043 -10 1 93.5 129 ASN B C 1
ATOM 2289 O O . ASN B 1 129 ? 15.672 6.016 -10.766 1 93.5 129 ASN B O 1
ATOM 2293 N N . THR B 1 130 ? 17.75 5.426 -10.242 1 93.56 130 THR B N 1
ATOM 2294 C CA . THR B 1 130 ? 17.922 4.598 -11.438 1 93.56 130 THR B CA 1
ATOM 2295 C C . THR B 1 130 ? 16.922 3.445 -11.438 1 93.56 130 THR B C 1
ATOM 2297 O O . THR B 1 130 ? 16.297 3.176 -12.461 1 93.56 130 THR B O 1
ATOM 2300 N N . LEU B 1 131 ? 16.812 2.797 -10.336 1 94.5 131 LEU B N 1
ATOM 2301 C CA . LEU B 1 131 ? 15.898 1.664 -10.2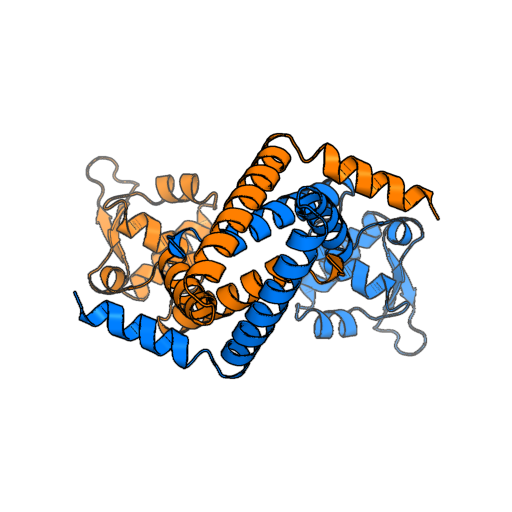19 1 94.5 131 LEU B CA 1
ATOM 2302 C C . LEU B 1 131 ? 14.453 2.115 -10.375 1 94.5 131 LEU B C 1
ATOM 2304 O O . LEU B 1 131 ? 13.641 1.41 -10.977 1 94.5 131 LEU B O 1
ATOM 2308 N N . TYR B 1 132 ? 14.109 3.266 -9.805 1 95.38 132 TYR B N 1
ATOM 2309 C CA . TYR B 1 132 ? 12.758 3.793 -9.953 1 95.38 132 TYR B CA 1
ATOM 2310 C C . TYR B 1 132 ? 12.422 4.043 -11.414 1 95.38 132 TYR B C 1
ATOM 2312 O O . TYR B 1 132 ? 11.367 3.635 -11.891 1 95.38 132 TYR B O 1
ATOM 2320 N N . GLU B 1 133 ? 13.289 4.703 -12.117 1 95.31 133 GLU B N 1
ATOM 2321 C CA . GLU B 1 133 ? 13.055 5 -13.523 1 95.31 133 GLU B CA 1
ATOM 2322 C C . GLU B 1 133 ? 12.883 3.719 -14.336 1 95.31 133 GLU B C 1
ATOM 2324 O O . GLU B 1 133 ? 12.031 3.648 -15.227 1 95.31 133 GLU B O 1
ATOM 2329 N N . ARG B 1 134 ? 13.75 2.727 -14.039 1 95 134 ARG B N 1
ATOM 2330 C CA . ARG B 1 134 ? 13.633 1.429 -14.695 1 95 134 ARG B CA 1
ATOM 2331 C C . ARG B 1 134 ? 12.273 0.796 -14.414 1 95 134 ARG B C 1
ATOM 2333 O O . ARG B 1 134 ? 11.625 0.282 -15.328 1 95 134 ARG B O 1
ATOM 2340 N N . SER B 1 135 ? 11.844 0.788 -13.148 1 95.56 135 SER B N 1
ATOM 2341 C CA . SER B 1 135 ? 10.57 0.196 -12.75 1 95.56 135 SER B CA 1
ATOM 2342 C C . SER B 1 135 ? 9.398 0.938 -13.383 1 95.56 135 SER B C 1
ATOM 2344 O O . SER B 1 135 ? 8.43 0.316 -13.828 1 95.56 135 SER B O 1
ATOM 2346 N N . LYS B 1 136 ? 9.461 2.25 -13.383 1 94.56 136 LYS B N 1
ATOM 2347 C CA . LYS B 1 136 ? 8.414 3.09 -13.969 1 94.56 136 LYS B CA 1
ATOM 2348 C C . LYS B 1 136 ? 8.266 2.824 -15.461 1 94.56 136 LYS B C 1
ATOM 2350 O O . LYS B 1 136 ? 7.145 2.717 -15.969 1 94.56 136 LYS B O 1
ATOM 2355 N N . ARG B 1 137 ? 9.359 2.732 -16.141 1 94.75 137 ARG B N 1
ATOM 2356 C CA . ARG B 1 137 ? 9.336 2.434 -17.562 1 94.75 137 ARG B CA 1
ATOM 2357 C C . ARG B 1 137 ? 8.695 1.078 -17.828 1 94.75 137 ARG B C 1
ATOM 2359 O O . ARG B 1 137 ? 7.898 0.934 -18.766 1 94.75 137 ARG B O 1
ATOM 2366 N N . GLU B 1 138 ? 9.102 0.1 -17.078 1 93.88 138 GLU B N 1
ATOM 2367 C CA . GLU B 1 138 ? 8.516 -1.23 -17.203 1 93.88 138 GLU B CA 1
ATOM 2368 C C . GLU B 1 138 ? 7.004 -1.186 -17.016 1 93.88 138 GLU B C 1
ATOM 2370 O O . GLU B 1 138 ? 6.254 -1.806 -17.766 1 93.88 138 GLU B O 1
ATOM 2375 N N . SER B 1 139 ? 6.582 -0.437 -15.977 1 94.12 139 SER B N 1
ATOM 2376 C CA . SER B 1 139 ? 5.164 -0.308 -15.648 1 94.12 139 SER B CA 1
ATOM 2377 C C . SER B 1 139 ? 4.402 0.385 -16.781 1 94.12 139 SER B C 1
ATOM 2379 O O . SER B 1 139 ? 3.314 -0.055 -17.156 1 94.12 139 SER B O 1
ATOM 2381 N N . ARG B 1 140 ? 4.941 1.4 -17.266 1 92.25 140 ARG B N 1
ATOM 2382 C CA . ARG B 1 140 ? 4.305 2.162 -18.328 1 92.25 140 ARG B CA 1
ATOM 2383 C C . ARG B 1 140 ? 4.098 1.298 -19.562 1 92.25 140 ARG B C 1
ATOM 2385 O O . ARG B 1 140 ? 3.15 1.513 -20.328 1 92.25 140 ARG B O 1
ATOM 2392 N N . ASN B 1 141 ? 4.922 0.269 -19.75 1 92.31 141 ASN B N 1
ATOM 2393 C CA . ASN B 1 141 ? 4.875 -0.597 -20.922 1 92.31 141 ASN B CA 1
ATOM 2394 C C . ASN B 1 141 ? 4.094 -1.878 -20.641 1 92.31 141 ASN B C 1
ATOM 2396 O O . ASN B 1 141 ? 4.082 -2.795 -21.469 1 92.31 141 ASN B O 1
ATOM 2400 N N . GLY B 1 142 ? 3.535 -2.035 -19.469 1 91 142 GLY B N 1
ATOM 2401 C CA . GLY B 1 142 ? 2.736 -3.205 -19.141 1 91 142 GLY B CA 1
ATOM 2402 C C . GLY B 1 142 ? 3.564 -4.367 -18.625 1 91 142 GLY B C 1
ATOM 2403 O O . GLY B 1 142 ? 3.205 -5.527 -18.812 1 91 142 GLY B O 1
ATOM 2404 N N . PHE B 1 143 ? 4.75 -4.156 -18.188 1 93.12 143 PHE B N 1
ATOM 2405 C CA . PHE B 1 143 ? 5.664 -5.074 -17.516 1 93.12 143 PHE B CA 1
ATOM 2406 C C . PHE B 1 143 ? 6.066 -6.211 -18.438 1 93.12 143 PHE B C 1
ATOM 2408 O O . PHE B 1 143 ? 6.055 -7.379 -18.047 1 93.12 143 PHE B O 1
ATOM 2415 N N . PRO B 1 144 ? 6.398 -6.02 -19.625 1 92 144 PRO B N 1
ATOM 2416 C CA . PRO B 1 144 ? 6.668 -7.105 -20.562 1 92 144 PRO B CA 1
ATOM 2417 C C . PRO B 1 144 ? 7.863 -7.965 -20.141 1 92 144 PRO B C 1
ATOM 2419 O O . PRO B 1 144 ? 7.848 -9.188 -20.328 1 92 144 PRO B O 1
ATOM 2422 N N . ASN B 1 145 ? 8.945 -7.406 -19.562 1 91.81 145 ASN B N 1
ATOM 2423 C CA . ASN B 1 145 ? 10.164 -8.141 -19.234 1 91.81 145 ASN B CA 1
ATOM 2424 C C . ASN B 1 145 ? 10 -8.953 -17.953 1 91.81 145 ASN B C 1
ATOM 2426 O O . ASN B 1 145 ? 10.562 -10.047 -17.828 1 91.81 145 ASN B O 1
ATOM 2430 N N . VAL B 1 146 ? 9.234 -8.391 -17.062 1 91.31 146 VAL B N 1
ATOM 2431 C CA . VAL B 1 146 ? 9.039 -9.102 -15.805 1 91.31 146 VAL B CA 1
ATOM 2432 C C . VAL B 1 146 ? 8.031 -10.227 -16 1 91.31 146 VAL B C 1
ATOM 2434 O O . VAL B 1 146 ? 8.219 -11.336 -15.492 1 91.31 146 VAL B O 1
ATOM 2437 N N . THR B 1 147 ? 6.934 -9.883 -16.703 1 87.56 147 THR B N 1
ATOM 2438 C CA . THR B 1 147 ? 5.898 -10.883 -16.953 1 87.56 147 THR B CA 1
ATOM 2439 C C . THR B 1 147 ? 6.477 -12.102 -17.656 1 87.56 147 THR B C 1
ATOM 2441 O O . THR B 1 147 ? 6.059 -13.234 -17.406 1 87.56 147 THR B O 1
ATOM 2444 N N . SER B 1 148 ? 7.414 -11.945 -18.531 1 85.75 148 SER B N 1
ATOM 2445 C CA . SER B 1 148 ? 8.086 -13.047 -19.219 1 85.75 148 SER B CA 1
ATOM 2446 C C . SER B 1 148 ? 8.805 -13.953 -18.234 1 85.75 148 SER B C 1
ATOM 2448 O O . SER B 1 148 ? 8.844 -15.172 -18.422 1 85.75 148 SER B O 1
ATOM 2450 N N . LYS B 1 149 ? 9.352 -13.414 -17.156 1 85.38 149 LYS B N 1
ATOM 2451 C CA . LYS B 1 149 ? 10.062 -14.18 -16.141 1 85.38 149 LYS B CA 1
ATOM 2452 C C . LYS B 1 149 ? 9.094 -14.938 -15.234 1 85.38 149 LYS B C 1
ATOM 2454 O O . LYS B 1 149 ? 9.438 -16 -14.703 1 85.38 149 LYS B O 1
ATOM 2459 N N . LEU B 1 150 ? 7.973 -14.328 -15.039 1 82.69 150 LEU B N 1
ATOM 2460 C CA . LEU B 1 150 ? 6.949 -14.977 -14.219 1 82.69 150 LEU B CA 1
ATOM 2461 C C . LEU B 1 150 ? 6.398 -16.219 -14.914 1 82.69 150 LEU B C 1
ATOM 2463 O O . LEU B 1 150 ? 6.031 -17.188 -14.258 1 82.69 150 LEU B O 1
ATOM 2467 N N . GLN B 1 151 ? 6.18 -16.094 -16.172 1 71.56 151 GLN B N 1
ATOM 2468 C CA . GLN B 1 151 ? 5.656 -17.203 -16.953 1 71.56 151 GLN B CA 1
ATOM 2469 C C . GLN B 1 151 ? 6.668 -18.344 -17.031 1 71.56 151 GLN B C 1
ATOM 2471 O O . GLN B 1 151 ? 6.289 -19.516 -17.031 1 71.56 151 GLN B O 1
ATOM 2476 N N . VAL B 1 152 ? 7.953 -18.141 -17.219 1 57.94 152 VAL B N 1
ATOM 2477 C CA . VAL B 1 152 ? 8.984 -19.156 -17.375 1 57.94 152 VAL B CA 1
ATOM 2478 C C . VAL B 1 152 ? 9.188 -19.906 -16.062 1 57.94 152 VAL B C 1
ATOM 2480 O O . VAL B 1 152 ? 9.438 -21.109 -16.062 1 57.94 152 VAL B O 1
ATOM 2483 N N . GLY B 1 153 ? 9.297 -19.266 -15.023 1 52.25 153 GLY B N 1
ATOM 2484 C CA . GLY B 1 153 ? 9.508 -19.984 -13.773 1 52.25 153 GLY B CA 1
ATOM 2485 C C . GLY B 1 153 ? 8.445 -21.031 -13.508 1 52.25 153 GLY B C 1
ATOM 2486 O O . GLY B 1 153 ? 8.617 -21.875 -12.625 1 52.25 153 GLY B O 1
ATOM 2487 N N . ASP B 1 154 ? 7.277 -20.891 -13.898 1 47.09 154 ASP B N 1
ATOM 2488 C CA . ASP B 1 154 ? 6.227 -21.906 -13.867 1 47.09 154 ASP B CA 1
ATOM 2489 C C . ASP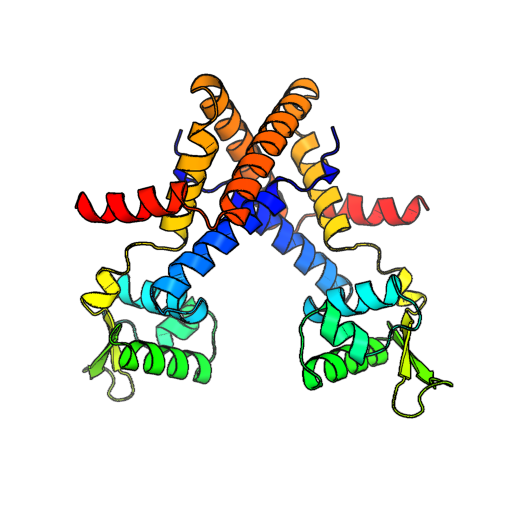 B 1 154 ? 6.621 -23.125 -14.695 1 47.09 154 ASP B C 1
ATOM 2491 O O . ASP B 1 154 ? 6.25 -24.25 -14.359 1 47.09 154 ASP B O 1
ATOM 2495 N N . THR B 1 155 ? 7.328 -23.078 -15.859 1 36.53 155 THR B N 1
ATOM 2496 C CA . THR B 1 155 ? 7.715 -24.234 -16.656 1 36.53 155 THR B CA 1
ATOM 2497 C C . THR B 1 155 ? 8.859 -24.984 -16 1 36.53 155 THR B C 1
ATOM 2499 O O . THR B 1 155 ? 9.203 -26.094 -16.422 1 36.53 155 THR B O 1
ATOM 2502 N N . LEU B 1 156 ? 9.695 -24.406 -15.273 1 34.91 156 LEU B N 1
ATOM 2503 C CA . LEU B 1 156 ? 10.789 -25.234 -14.773 1 34.91 156 LEU B CA 1
ATOM 2504 C C . LEU B 1 156 ? 10.312 -26.156 -13.656 1 34.91 156 LEU B C 1
ATOM 2506 O O . LEU B 1 156 ? 11.117 -26.812 -13 1 34.91 156 LEU B O 1
ATOM 2510 N N . GLU B 1 157 ? 9.031 -26.016 -13.172 1 30.08 157 GLU B N 1
ATOM 2511 C CA . GLU B 1 157 ? 8.875 -27.328 -12.562 1 30.08 157 GLU B CA 1
ATOM 2512 C C . GLU B 1 157 ? 8.695 -28.406 -13.617 1 30.08 157 GLU B C 1
ATOM 2514 O O . GLU B 1 157 ? 8.016 -28.203 -14.625 1 30.08 157 GLU B O 1
#

Organism: Clostridium scindens (strain ATCC 35704 / DSM 5676 / VPI 13733 / 19) (NCBI:txid411468)

Solvent-accessible surface area (backbone atoms only — not comparable to full-atom values): 17089 Å² total; per-residue (Å²): 123,70,48,60,68,43,47,51,48,52,40,35,48,47,52,49,52,49,46,52,51,55,32,50,75,71,72,40,52,73,74,40,43,61,52,52,50,49,27,60,77,34,71,53,42,34,66,71,58,48,26,66,76,71,70,50,52,70,66,58,49,51,50,42,49,50,50,36,32,74,73,50,33,36,47,76,40,82,28,90,88,39,85,89,44,46,23,27,33,52,30,75,64,39,65,60,54,73,64,48,71,68,51,45,46,21,53,46,40,41,59,58,48,62,76,44,57,69,70,56,36,46,50,51,51,51,52,43,50,53,48,32,54,54,48,50,54,36,54,76,66,70,29,62,74,51,52,53,54,59,59,49,63,62,62,74,103,123,70,48,61,68,43,47,52,47,52,40,37,48,46,49,48,51,48,48,51,51,56,32,50,74,69,72,38,52,74,74,40,43,60,52,51,50,49,27,59,76,33,70,52,42,32,65,71,57,48,24,66,75,69,69,51,53,71,67,58,48,52,49,44,50,51,52,35,34,74,73,50,32,36,48,77,38,85,29,90,86,39,87,90,43,46,24,26,34,52,31,74,62,38,66,57,54,71,63,48,70,68,48,46,46,20,53,45,40,42,60,57,48,63,76,45,56,70,69,56,36,45,50,49,52,51,53,43,50,53,48,30,54,53,48,50,52,36,53,76,66,68,31,61,73,53,52,54,54,60,58,49,63,62,62,74,101

Secondary structure (DSSP, 8-state):
--GGG-HHHHHHHHHHHHHHHHHHHTT--HHHHHHHHHHHHSTTEEHHHHHHHHT--HHHHHHHHHHHHHTTSEEEEE-SS-TT-EEEEE-HHHHT----HHHHHHHHHHHHHTTS-HHHHHHHHHHHHHHHHHHHHHHHTT-HHHHHHHHHHHHT-/--GGG-HHHHHHHHHHHHHHHHHHHTT--HHHHHHHHHHHHSTTB-HHHHHHHHT--HHHHHHHHHHHHHTTSEEEEE-SS-TT-EEEEE-HHHHT----HHHHHHHHHHHHHTTS-HHHHHHHHHHHHHHHHHHHHHHHTT-HHHHHHHHHHHHT-

InterPro domains:
  IPR000835 MarR-type HTH domain [PF12802] (27-85)
  IPR000835 MarR-type HTH domain [PR00598] (45-61)
  IPR000835 MarR-type HTH domain [PR00598] (62-77)
  IPR000835 MarR-type HTH domain [PR00598] (81-97)
  IPR000835 MarR-type HTH domain [PR00598] (111-131)
  IPR000835 MarR-type HTH domain [PS50995] (1-133)
  IPR000835 MarR-type HTH domain [SM00347] (21-121)
  IPR023187 Transcriptional regulator MarR-type, conserved site [PS01117] (60-94)
  IPR036388 Winged helix-like DNA-binding domain superfamily [G3DSA:1.10.10.10] (2-137)
  IPR036390 Winged helix DNA-binding domain superfamily [SSF46785] (7-136)

pLDDT: mean 88.18, std 12.26, range [30.08, 98.06]